Protein AF-A8UYY0-F1 (afdb_monomer_lite)

Radius of gyration: 27.15 Å; chains: 1; bounding box: 62×40×75 Å

Foldseek 3Di:
DDWDQDPVRDTDDDDDPPDDDWDWDWDDDPNDTDTDTDDPVRDPPPDDPQPQQWDQDPVRDIDGDLVRVLVSLLVVLVVVLLVVLQVVQVVVVQDNHSVSSLVSLVVLLVVLLVVLCVLCCVLPVPDDSVVLVVQLVCVLVVNADLVNLLVVCVVSVDDPVSNVVSVVSSVVSSVSVVSVVLSVQQVVLSVVLSVQSVVDPGPVSNVVSSVPDDRDDD

Secondary structure (DSSP, 8-state):
-EEEE-TT--EEEE---S-S--EEEEEEETTEEEEEEE-GGGS-SS-----TTEEE-TTS-EEE-HHHHHHHHHHHHHHHHHHHHHHHHHTTTS-SSHHHHHHHHHHHHHHHHHHHHHHHTTT-TT--HHHHHHHHHHHHTTSS-HHHHHHHHHHTT--HHHHHHHHHHHHHHHHHHHHHHHHHHHHHHHHHHHHHHHH--SHHHHHHHHHT--PPP-

Structure (mmCIF, N/CA/C/O backbone):
data_AF-A8UYY0-F1
#
_entry.id   AF-A8UYY0-F1
#
loop_
_atom_site.group_PDB
_atom_site.id
_atom_site.type_symbol
_atom_site.label_atom_id
_atom_site.label_alt_id
_atom_site.label_comp_id
_atom_site.label_asym_id
_atom_site.label_entity_id
_atom_site.label_seq_id
_atom_site.pdbx_PDB_ins_code
_atom_site.Cartn_x
_atom_site.Cartn_y
_atom_site.Cartn_z
_atom_site.occupancy
_atom_site.B_iso_or_equiv
_atom_site.auth_seq_id
_atom_site.auth_comp_id
_atom_site.auth_asym_id
_atom_site.auth_atom_id
_atom_site.pdbx_PDB_model_num
ATOM 1 N N . MET A 1 1 ? 12.431 4.030 -32.728 1.00 41.72 1 MET A N 1
ATOM 2 C CA . MET A 1 1 ? 12.058 4.866 -31.560 1.00 41.72 1 MET A CA 1
ATOM 3 C C . MET A 1 1 ? 13.325 5.528 -31.025 1.00 41.72 1 MET A C 1
ATOM 5 O O . MET A 1 1 ? 14.317 4.825 -30.885 1.00 41.72 1 MET A O 1
ATOM 9 N N . ILE A 1 2 ? 13.338 6.845 -30.780 1.00 38.47 2 ILE A N 1
ATOM 10 C CA . ILE A 1 2 ? 14.460 7.518 -30.093 1.00 38.47 2 ILE A CA 1
ATOM 11 C C . ILE A 1 2 ? 13.982 7.961 -28.716 1.00 38.47 2 ILE A C 1
ATOM 13 O O . ILE A 1 2 ? 12.947 8.614 -28.587 1.00 38.47 2 ILE A O 1
ATOM 17 N N . PHE A 1 3 ? 14.771 7.624 -27.703 1.00 35.25 3 PHE A N 1
ATOM 18 C CA . PHE A 1 3 ? 14.642 8.156 -26.357 1.00 35.25 3 PHE A CA 1
ATOM 19 C C . PHE A 1 3 ? 15.400 9.483 -26.274 1.00 35.25 3 PHE A C 1
ATOM 21 O O . PHE A 1 3 ? 16.587 9.534 -26.603 1.00 35.25 3 PHE A O 1
ATOM 28 N N . ARG A 1 4 ? 14.720 10.564 -25.876 1.00 40.94 4 ARG A N 1
ATOM 29 C CA . ARG A 1 4 ? 15.354 11.874 -25.658 1.00 40.94 4 ARG A CA 1
ATOM 30 C C . ARG A 1 4 ? 15.581 12.098 -24.172 1.00 40.94 4 ARG A C 1
ATOM 32 O O . ARG A 1 4 ? 14.660 11.880 -23.396 1.00 40.94 4 ARG A O 1
ATOM 39 N N . GLU A 1 5 ? 16.760 12.586 -23.817 1.00 38.66 5 GLU A N 1
ATOM 40 C CA . GLU A 1 5 ? 17.071 13.126 -22.495 1.00 38.66 5 GLU A CA 1
ATOM 41 C C . GLU A 1 5 ? 16.997 14.660 -22.575 1.00 38.66 5 GLU A C 1
ATOM 43 O O . GLU A 1 5 ? 17.572 15.260 -23.492 1.00 38.66 5 GLU A O 1
ATOM 48 N N . ASP A 1 6 ? 16.243 15.310 -21.687 1.00 39.69 6 ASP A N 1
ATOM 49 C CA . ASP A 1 6 ? 16.377 16.760 -21.500 1.00 39.69 6 ASP A CA 1
ATOM 50 C C . ASP A 1 6 ? 17.562 17.095 -20.577 1.00 39.69 6 ASP A C 1
ATOM 52 O O . ASP A 1 6 ? 18.224 16.213 -20.037 1.00 39.69 6 ASP A O 1
ATOM 56 N N . GLN A 1 7 ? 17.852 18.384 -20.379 1.00 34.22 7 GLN A N 1
ATOM 57 C CA . GLN A 1 7 ? 18.962 18.826 -19.518 1.00 34.22 7 GLN A CA 1
ATOM 58 C C . GLN A 1 7 ? 18.825 18.382 -18.045 1.00 34.22 7 GLN A C 1
ATOM 60 O O . GLN A 1 7 ? 19.775 18.529 -17.281 1.00 34.22 7 GLN A O 1
ATOM 65 N N . SER A 1 8 ? 17.666 17.842 -17.657 1.00 32.00 8 SER A N 1
ATOM 66 C CA . SER A 1 8 ? 17.352 17.308 -16.330 1.00 32.00 8 SER A CA 1
ATOM 67 C C . SER A 1 8 ? 17.350 15.775 -16.252 1.00 32.00 8 SER A C 1
ATOM 69 O O . SER A 1 8 ? 17.034 15.223 -15.197 1.00 32.00 8 SER A O 1
ATOM 71 N N . GLY A 1 9 ? 17.711 15.064 -17.324 1.00 33.00 9 GLY A N 1
ATOM 72 C CA . GLY A 1 9 ? 17.800 13.602 -17.299 1.00 33.00 9 GLY A CA 1
ATOM 73 C C . GLY A 1 9 ? 16.465 12.875 -17.482 1.00 33.00 9 GLY A C 1
ATOM 74 O O . GLY A 1 9 ? 16.350 11.700 -17.128 1.00 33.00 9 GLY A O 1
ATOM 75 N N . ILE A 1 10 ? 15.424 13.558 -17.976 1.00 31.02 10 ILE A N 1
ATOM 76 C CA . ILE A 1 10 ? 14.090 12.973 -18.170 1.00 31.02 10 ILE A CA 1
ATOM 77 C C . ILE A 1 10 ? 13.982 12.346 -19.564 1.00 31.02 10 ILE A C 1
ATOM 79 O O . ILE A 1 10 ? 14.298 12.988 -20.565 1.00 31.02 10 ILE A O 1
ATOM 83 N N . LEU A 1 11 ? 13.510 11.095 -19.612 1.00 35.84 11 LEU A N 1
ATOM 84 C CA . LEU A 1 11 ? 13.248 10.331 -20.834 1.00 35.84 11 LEU A CA 1
ATOM 85 C C . LEU A 1 11 ? 11.909 10.734 -21.466 1.00 35.84 11 LEU A C 1
ATOM 87 O O . LEU A 1 11 ? 10.862 10.574 -20.844 1.00 35.84 11 LEU A O 1
ATOM 91 N N . TYR A 1 12 ? 11.937 11.155 -22.730 1.00 35.47 12 TYR A N 1
ATOM 92 C CA . TYR A 1 12 ? 10.739 11.318 -23.559 1.00 35.47 12 TYR A CA 1
ATOM 93 C C . TYR A 1 12 ? 10.735 10.302 -24.699 1.00 35.47 12 TYR A C 1
ATOM 95 O O . TYR A 1 12 ? 11.747 10.110 -25.383 1.00 35.47 12 TYR A O 1
ATOM 103 N N . GLN A 1 13 ? 9.574 9.690 -24.926 1.00 36.41 13 GLN A N 1
ATOM 104 C CA . GLN A 1 13 ? 9.308 8.848 -26.085 1.00 36.41 13 GLN A CA 1
ATOM 105 C C . GLN A 1 13 ? 8.992 9.742 -27.287 1.00 36.41 13 GLN A C 1
ATOM 107 O O . GLN A 1 13 ? 8.004 10.474 -27.278 1.00 36.41 13 GLN A O 1
ATOM 112 N N . ILE A 1 14 ? 9.819 9.683 -28.332 1.00 38.22 14 ILE A N 1
ATOM 113 C CA . ILE A 1 14 ? 9.502 10.310 -29.618 1.00 38.22 14 ILE A CA 1
ATOM 114 C C . ILE A 1 14 ? 9.067 9.210 -30.584 1.00 38.22 14 ILE A C 1
ATOM 116 O O . ILE A 1 14 ? 9.828 8.283 -30.885 1.00 38.22 14 ILE A O 1
ATOM 120 N N . GLN A 1 15 ? 7.830 9.322 -31.066 1.00 32.56 15 GLN A N 1
ATOM 121 C CA . GLN A 1 15 ? 7.299 8.485 -32.134 1.00 32.56 15 GLN A CA 1
ATOM 122 C C . GLN A 1 15 ? 7.985 8.904 -33.440 1.00 32.56 15 GLN A C 1
ATOM 124 O O . GLN A 1 15 ? 7.823 10.030 -33.905 1.00 32.56 15 GLN A O 1
ATOM 129 N N . ILE A 1 16 ? 8.811 8.019 -33.990 1.00 39.31 16 ILE A N 1
ATOM 130 C CA . ILE A 1 16 ? 9.412 8.202 -35.316 1.00 39.31 16 ILE A CA 1
ATOM 131 C C . ILE A 1 16 ? 8.536 7.420 -36.297 1.00 39.31 16 ILE A C 1
ATOM 133 O O . ILE A 1 16 ? 8.124 6.312 -35.934 1.00 39.31 16 ILE A O 1
ATOM 137 N N . PRO A 1 17 ? 8.220 7.974 -37.484 1.00 33.03 17 PRO A N 1
ATOM 138 C CA . PRO A 1 17 ? 7.503 7.248 -38.528 1.00 33.03 17 PRO A CA 1
ATOM 139 C C . PRO A 1 17 ? 8.145 5.877 -38.777 1.00 33.03 17 PRO A C 1
ATOM 141 O O . PRO A 1 17 ? 9.365 5.755 -38.729 1.00 33.03 17 PRO A O 1
ATOM 144 N N . GLN A 1 18 ? 7.316 4.851 -38.976 1.00 34.66 18 GLN A N 1
ATOM 145 C CA . GLN A 1 18 ? 7.689 3.430 -38.914 1.00 34.66 18 GLN A CA 1
ATOM 146 C C . GLN A 1 18 ? 8.540 2.908 -40.083 1.00 34.66 18 GLN A C 1
ATOM 148 O O . GLN A 1 18 ? 8.799 1.707 -40.146 1.00 34.66 18 GLN A O 1
ATOM 153 N N . ASP A 1 19 ? 9.032 3.784 -40.951 1.00 34.69 19 ASP A N 1
ATOM 154 C CA . ASP A 1 19 ? 9.690 3.372 -42.181 1.00 34.69 19 ASP A CA 1
ATOM 155 C C . ASP A 1 19 ? 11.215 3.570 -42.068 1.00 34.69 19 ASP A C 1
ATOM 157 O O . ASP A 1 19 ? 11.725 4.685 -42.137 1.00 34.69 19 ASP A O 1
ATOM 161 N N . GLU A 1 20 ? 11.903 2.434 -41.909 1.00 36.91 20 GLU A N 1
ATOM 162 C CA . GLU A 1 20 ? 13.325 2.165 -42.192 1.00 36.91 20 GLU A CA 1
ATOM 163 C C . GLU A 1 20 ? 14.432 2.599 -41.199 1.00 36.91 20 GLU A C 1
ATOM 165 O O . GLU A 1 20 ? 14.281 3.442 -40.317 1.00 36.91 20 GLU A O 1
ATOM 170 N N . GLU A 1 21 ? 15.557 1.884 -41.337 1.00 39.00 21 GLU A N 1
ATOM 171 C CA . GLU A 1 21 ? 16.772 1.759 -40.514 1.00 39.00 21 GLU A CA 1
ATOM 172 C C . GLU A 1 21 ? 17.595 3.055 -40.325 1.00 39.00 21 GLU A C 1
ATOM 174 O O . GLU A 1 21 ? 18.813 3.077 -40.511 1.00 39.00 21 GLU A O 1
ATOM 179 N N . ASP A 1 22 ? 16.963 4.157 -39.937 1.00 40.91 22 ASP A N 1
ATOM 180 C CA . ASP A 1 22 ? 17.639 5.451 -39.862 1.00 40.91 22 ASP A CA 1
ATOM 181 C C . ASP A 1 22 ? 18.298 5.732 -38.500 1.00 40.91 22 ASP A C 1
ATOM 183 O O . ASP A 1 22 ? 17.664 5.698 -37.438 1.00 40.91 22 ASP A O 1
ATOM 187 N N . ILE A 1 23 ? 19.581 6.113 -38.535 1.00 41.09 23 ILE A N 1
ATOM 188 C CA . ILE A 1 23 ? 20.313 6.679 -37.394 1.00 41.09 23 ILE A CA 1
ATOM 189 C C . ILE A 1 23 ? 20.182 8.207 -37.446 1.00 41.09 23 ILE A C 1
ATOM 191 O O . ILE A 1 23 ? 20.537 8.851 -38.433 1.00 41.09 23 ILE A O 1
ATOM 195 N N . PHE A 1 24 ? 19.714 8.817 -36.356 1.00 41.78 24 PHE A N 1
ATOM 196 C CA . PHE A 1 24 ? 19.628 10.273 -36.238 1.00 41.78 24 PHE A CA 1
ATOM 197 C C . PHE A 1 24 ? 20.709 10.798 -35.295 1.00 41.78 24 PHE A C 1
ATOM 199 O O . PHE A 1 24 ? 20.774 10.410 -34.127 1.00 41.78 24 PHE A O 1
ATOM 206 N N . LEU A 1 25 ? 21.536 11.725 -35.786 1.00 36.75 25 LEU A N 1
ATOM 207 C CA . LEU A 1 25 ? 22.476 12.466 -34.946 1.00 36.75 25 LEU A CA 1
ATOM 208 C C . LEU A 1 25 ? 21.772 13.670 -34.311 1.00 36.75 25 LEU A C 1
ATOM 210 O O . LEU A 1 25 ? 21.135 14.476 -34.996 1.00 36.75 25 LEU A O 1
ATOM 214 N N . GLN A 1 26 ? 21.919 13.812 -32.993 1.00 42.47 26 GLN A N 1
ATOM 215 C CA . GLN A 1 26 ? 21.486 15.000 -32.264 1.00 42.47 26 GLN A CA 1
ATOM 216 C C . GLN A 1 26 ? 22.599 16.050 -32.314 1.00 42.47 26 GLN A C 1
ATOM 218 O O . GLN A 1 26 ? 23.642 15.889 -31.684 1.00 42.47 26 GLN A O 1
ATOM 223 N N . LEU A 1 27 ? 22.367 17.145 -33.041 1.00 34.25 27 LEU A N 1
ATOM 224 C CA . LEU A 1 27 ? 23.274 18.291 -33.071 1.00 34.25 27 LEU A CA 1
ATOM 225 C C . LEU A 1 27 ? 22.673 19.447 -32.270 1.00 34.25 27 LEU A C 1
ATOM 227 O O . LEU A 1 27 ? 21.558 19.908 -32.538 1.00 34.25 27 LEU A O 1
ATOM 231 N N . GLN A 1 28 ? 23.430 19.935 -31.289 1.00 32.66 28 GLN A N 1
ATOM 232 C CA . GLN A 1 28 ? 23.083 21.124 -30.520 1.00 32.66 28 GLN A CA 1
ATOM 233 C C . GLN A 1 28 ? 23.842 22.325 -31.095 1.00 32.66 28 GLN A C 1
ATOM 235 O O . GLN A 1 28 ? 25.065 22.391 -31.025 1.00 32.66 28 GLN A O 1
ATOM 240 N N . SER A 1 29 ? 23.120 23.287 -31.678 1.00 30.45 29 SER A N 1
ATOM 241 C CA . SER A 1 29 ? 23.707 24.546 -32.155 1.00 30.45 29 SER A CA 1
ATOM 242 C C . SER A 1 29 ? 22.834 25.724 -31.737 1.00 30.45 29 SER A C 1
ATOM 244 O O . SER A 1 29 ? 21.635 25.754 -32.017 1.00 30.45 29 SER A O 1
ATOM 246 N N . LYS A 1 30 ? 23.435 26.696 -31.036 1.00 31.95 30 LYS A N 1
ATOM 247 C CA . LYS A 1 30 ? 22.786 27.939 -30.569 1.00 31.95 30 LYS A CA 1
ATOM 248 C C . LYS A 1 30 ? 21.448 27.708 -29.842 1.00 31.95 30 LYS A C 1
ATOM 250 O O . LYS A 1 30 ? 20.452 28.365 -30.134 1.00 31.95 30 LYS A O 1
ATOM 255 N N . GLY A 1 31 ? 21.413 26.735 -28.930 1.00 34.66 31 GLY A N 1
ATOM 256 C CA . GLY A 1 31 ? 20.236 26.450 -28.096 1.00 34.66 31 GLY A CA 1
ATOM 257 C C . GLY A 1 31 ? 19.046 25.819 -28.830 1.00 34.66 31 GLY A C 1
ATOM 258 O O . GLY A 1 31 ? 18.025 25.561 -28.202 1.00 34.66 31 GLY A O 1
ATOM 259 N N . LYS A 1 32 ? 19.162 25.530 -30.133 1.00 30.00 32 LYS A N 1
ATOM 260 C CA . LYS A 1 32 ? 18.146 24.803 -30.902 1.00 30.00 32 LYS A CA 1
ATOM 261 C C . LYS A 1 32 ? 18.661 23.411 -31.251 1.00 30.00 32 LYS A C 1
ATOM 263 O O . LYS A 1 32 ? 19.785 23.246 -31.726 1.00 30.00 32 LYS A O 1
ATOM 268 N N . LEU A 1 33 ? 17.823 22.411 -30.999 1.00 38.59 33 LEU A N 1
ATOM 269 C CA . LEU A 1 33 ? 18.103 21.020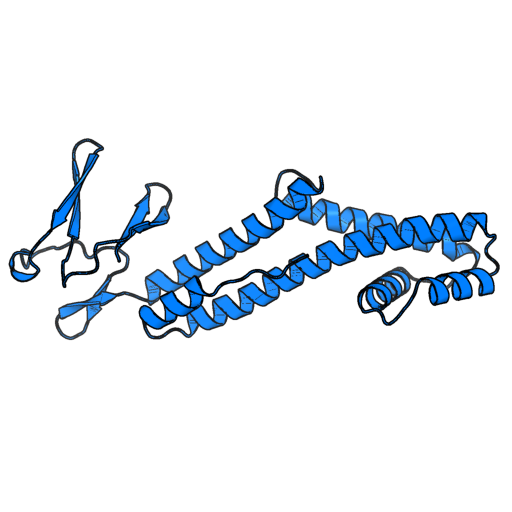 -31.336 1.00 38.59 33 LEU A CA 1
ATOM 270 C C . LEU A 1 33 ? 17.646 20.759 -32.770 1.00 38.59 33 LEU A C 1
ATOM 272 O O . LEU A 1 33 ? 16.483 20.995 -33.100 1.00 38.59 33 LEU A O 1
ATOM 276 N N . LYS A 1 34 ? 18.567 20.288 -33.613 1.00 35.16 34 LYS A N 1
ATOM 277 C CA . LYS A 1 34 ? 18.266 19.814 -34.967 1.00 35.16 34 LYS A CA 1
ATOM 278 C C . LYS A 1 34 ? 18.605 18.332 -35.068 1.00 35.16 34 LYS A C 1
ATOM 280 O O . LYS A 1 34 ? 19.655 17.902 -34.594 1.00 35.16 34 LYS A O 1
ATOM 285 N N . TYR A 1 35 ? 17.707 17.587 -35.700 1.00 43.78 35 TYR A N 1
ATOM 286 C CA . TYR A 1 35 ? 17.905 16.189 -36.054 1.00 43.78 35 TYR A CA 1
ATOM 287 C C . TYR A 1 35 ? 18.221 16.115 -37.536 1.00 43.78 35 TYR A C 1
ATOM 289 O O . TYR A 1 35 ? 17.527 16.729 -38.346 1.00 43.78 35 TYR A O 1
ATOM 297 N N . ILE A 1 36 ? 19.280 15.392 -37.873 1.00 40.28 36 ILE A N 1
ATOM 298 C CA . ILE A 1 36 ? 19.640 15.103 -39.255 1.00 40.28 36 ILE A CA 1
ATOM 299 C C . ILE A 1 36 ? 19.559 13.587 -39.403 1.00 40.28 36 ILE A C 1
ATOM 301 O O . ILE A 1 36 ? 20.116 12.863 -38.576 1.00 40.28 36 ILE A O 1
ATOM 305 N N . LYS A 1 37 ? 18.814 13.127 -40.412 1.00 41.59 37 LYS A N 1
ATOM 306 C CA . LYS A 1 37 ? 18.829 11.734 -40.867 1.00 41.59 37 LYS A CA 1
ATOM 307 C C . LYS A 1 37 ? 20.207 11.480 -41.470 1.00 41.59 37 LYS A C 1
ATOM 309 O O . LYS A 1 37 ? 20.606 12.221 -42.368 1.00 41.59 37 LYS A O 1
ATOM 314 N N . VAL A 1 38 ? 20.943 10.507 -40.945 1.00 39.44 38 VAL A N 1
ATOM 315 C CA . VAL A 1 38 ? 22.287 10.184 -41.432 1.00 39.44 38 VAL A CA 1
ATOM 316 C C . VAL A 1 38 ? 22.294 8.736 -41.885 1.00 39.44 38 VAL A C 1
ATOM 318 O O . VAL A 1 38 ? 21.931 7.851 -41.110 1.00 39.44 38 VAL A O 1
ATOM 321 N N . ASP A 1 39 ? 22.701 8.504 -43.135 1.00 43.56 39 ASP A N 1
ATOM 322 C CA . ASP A 1 39 ? 22.969 7.150 -43.615 1.00 43.56 39 ASP A CA 1
ATOM 323 C C . ASP A 1 39 ? 24.109 6.566 -42.756 1.00 43.56 39 ASP A C 1
ATOM 325 O O . ASP A 1 39 ? 25.161 7.203 -42.620 1.00 43.56 39 ASP A O 1
ATOM 329 N N . PRO A 1 40 ? 23.937 5.378 -42.148 1.00 42.25 40 PRO A N 1
ATOM 330 C CA . PRO A 1 40 ? 24.970 4.735 -41.339 1.00 42.25 40 PRO A CA 1
ATOM 331 C C . PRO A 1 40 ? 26.340 4.620 -42.032 1.00 42.25 40 PRO A C 1
ATOM 333 O O . PRO A 1 40 ? 27.363 4.564 -41.346 1.00 42.25 40 PRO A O 1
ATOM 336 N N . LYS A 1 41 ? 26.375 4.593 -43.373 1.00 43.38 41 LYS A N 1
ATOM 337 C CA . LYS A 1 41 ? 27.599 4.519 -44.191 1.00 43.38 41 LYS A CA 1
ATOM 338 C C . LYS A 1 41 ? 28.367 5.841 -44.267 1.00 43.38 41 LYS A C 1
ATOM 340 O O . LYS A 1 41 ? 29.574 5.813 -44.498 1.00 43.38 41 LYS A O 1
ATOM 345 N N . ASP A 1 42 ? 27.695 6.965 -44.025 1.00 40.53 42 ASP A N 1
ATOM 346 C CA . ASP A 1 42 ? 28.261 8.318 -44.108 1.00 40.53 42 ASP A CA 1
ATOM 347 C C . ASP A 1 42 ? 28.847 8.803 -42.771 1.00 40.53 42 ASP A C 1
ATOM 349 O O . ASP A 1 42 ? 29.368 9.918 -42.665 1.00 40.53 42 ASP A O 1
ATOM 353 N N . LEU A 1 43 ? 28.783 7.975 -41.724 1.00 42.22 43 LEU A N 1
ATOM 354 C CA . LEU A 1 43 ? 29.361 8.295 -40.425 1.00 42.22 43 LEU A CA 1
ATOM 355 C C . LEU A 1 43 ? 30.896 8.166 -40.479 1.00 42.22 43 LEU A C 1
ATOM 357 O O . LEU A 1 43 ? 31.409 7.071 -40.730 1.00 42.22 43 LEU A O 1
ATOM 361 N N . PRO A 1 44 ? 31.662 9.244 -40.206 1.00 36.78 44 PRO A N 1
ATOM 362 C CA . PRO A 1 44 ? 33.115 9.160 -40.172 1.00 36.78 44 PRO A CA 1
ATOM 363 C C . PRO A 1 44 ? 33.553 8.128 -39.124 1.00 36.78 44 PRO A C 1
ATOM 365 O O . PRO A 1 44 ? 33.157 8.183 -37.964 1.00 36.78 44 PRO A O 1
ATOM 368 N N . GLN A 1 45 ? 34.394 7.174 -39.529 1.00 44.12 45 GLN A N 1
ATOM 369 C CA . GLN A 1 45 ? 34.845 6.044 -38.697 1.00 44.12 45 GLN A CA 1
ATOM 370 C C . GLN A 1 45 ? 35.724 6.453 -37.494 1.00 44.12 45 GLN A C 1
ATOM 372 O O . GLN A 1 45 ? 36.173 5.598 -36.729 1.00 44.12 45 GLN A O 1
ATOM 377 N N . THR A 1 46 ? 35.967 7.747 -37.287 1.00 36.94 46 THR A N 1
ATOM 378 C CA . THR A 1 46 ? 36.825 8.281 -36.231 1.00 36.94 46 THR A CA 1
ATOM 379 C C . THR A 1 46 ? 36.022 9.122 -35.235 1.00 36.94 46 THR A C 1
ATOM 381 O O . THR A 1 46 ? 35.315 10.059 -35.590 1.00 36.94 46 THR A O 1
ATOM 384 N N . ASN A 1 47 ? 36.144 8.761 -33.953 1.00 39.19 47 ASN A N 1
ATOM 385 C CA . ASN A 1 47 ? 35.631 9.483 -32.783 1.00 39.19 47 ASN A CA 1
ATOM 386 C C . ASN A 1 47 ? 34.135 9.851 -32.795 1.00 39.19 47 ASN A C 1
ATOM 388 O O . ASN A 1 47 ? 33.755 10.926 -32.330 1.00 39.19 47 ASN A O 1
ATOM 392 N N . LEU A 1 48 ? 33.261 8.934 -33.225 1.00 43.19 48 LEU A N 1
ATOM 393 C CA . LEU A 1 48 ? 31.846 9.039 -32.868 1.00 43.19 48 LEU A CA 1
ATOM 394 C C . LEU A 1 48 ? 31.691 8.883 -31.351 1.00 43.19 48 LEU A C 1
ATOM 396 O O . LEU A 1 48 ? 31.959 7.816 -30.792 1.00 43.19 48 LEU A O 1
ATOM 400 N N . HIS A 1 49 ? 31.231 9.946 -30.692 1.00 45.81 49 HIS A N 1
ATOM 401 C CA . HIS A 1 49 ? 30.716 9.870 -29.333 1.00 45.81 49 HIS A CA 1
ATOM 402 C C . HIS A 1 49 ? 29.525 8.905 -29.341 1.00 45.81 49 HIS A C 1
ATOM 404 O O . HIS A 1 49 ? 28.463 9.225 -29.872 1.00 45.81 49 HIS A O 1
ATOM 410 N N . ILE A 1 50 ? 29.723 7.690 -28.826 1.00 42.84 50 ILE A N 1
ATOM 411 C CA . ILE A 1 50 ? 28.648 6.704 -28.710 1.00 42.84 50 ILE A CA 1
ATOM 412 C C . ILE A 1 50 ? 27.632 7.280 -27.714 1.00 42.84 50 ILE A C 1
ATOM 414 O O . ILE A 1 50 ? 28.021 7.530 -26.569 1.00 42.84 50 ILE A O 1
ATOM 418 N N . PRO A 1 51 ? 26.364 7.507 -28.108 1.00 55.75 51 PRO A N 1
ATOM 419 C CA . PRO A 1 51 ? 25.374 8.051 -27.189 1.00 55.75 51 PRO A CA 1
ATOM 420 C C . PRO A 1 51 ? 25.208 7.125 -25.980 1.00 55.75 51 PRO A C 1
ATOM 422 O O . PRO A 1 51 ? 25.384 5.911 -26.094 1.00 55.75 51 PRO A O 1
ATOM 425 N N . LEU A 1 52 ? 24.860 7.693 -24.822 1.00 54.78 52 LEU A N 1
ATOM 426 C CA . LEU A 1 52 ? 24.959 7.038 -23.511 1.00 54.78 52 LEU A CA 1
ATOM 427 C C . LEU A 1 52 ? 24.309 5.640 -23.453 1.00 54.78 52 LEU A C 1
ATOM 429 O O . LEU A 1 52 ? 24.823 4.776 -22.750 1.00 54.78 52 LEU A O 1
ATOM 433 N N . PHE A 1 53 ? 23.250 5.388 -24.228 1.00 63.34 53 PHE A N 1
ATOM 434 C CA . PHE A 1 53 ? 22.475 4.138 -24.240 1.00 63.34 53 PHE A CA 1
ATOM 435 C C . PHE A 1 53 ? 22.908 3.097 -25.279 1.00 63.34 53 PHE A C 1
ATOM 437 O O . PHE A 1 53 ? 22.230 2.084 -25.449 1.00 63.34 53 PHE A O 1
ATOM 444 N N . TYR A 1 54 ? 24.027 3.320 -25.964 1.00 67.94 54 TYR A N 1
ATOM 445 C CA . TYR A 1 54 ? 24.551 2.408 -26.973 1.00 67.94 54 TYR A CA 1
ATOM 446 C C . TYR A 1 54 ? 25.966 1.945 -26.619 1.00 67.94 54 TYR A C 1
ATOM 448 O O . TYR A 1 54 ? 26.706 2.605 -25.890 1.00 67.94 54 TYR A O 1
ATOM 456 N N . LYS A 1 55 ? 26.361 0.796 -27.165 1.00 74.75 55 LYS A N 1
ATOM 457 C CA . LYS A 1 55 ? 27.730 0.271 -27.113 1.00 74.75 55 LYS A CA 1
ATOM 458 C C . LYS A 1 55 ? 28.091 -0.413 -28.422 1.00 74.75 55 LYS A C 1
ATOM 460 O O . LYS A 1 55 ? 27.210 -0.834 -29.165 1.00 74.75 55 LYS A O 1
ATOM 465 N N . LYS A 1 56 ? 29.387 -0.581 -28.684 1.00 76.19 56 LYS A N 1
ATOM 466 C CA . LYS A 1 56 ? 29.850 -1.465 -29.760 1.00 76.19 56 LYS A CA 1
ATOM 467 C C . LYS A 1 56 ? 29.855 -2.913 -29.273 1.00 76.19 56 LYS A C 1
ATOM 469 O O . LYS A 1 56 ? 30.339 -3.198 -28.178 1.00 76.19 56 LYS A O 1
ATOM 474 N N . ASN A 1 57 ? 29.315 -3.825 -30.072 1.00 78.56 57 ASN A N 1
ATOM 475 C CA . ASN A 1 57 ? 29.474 -5.259 -29.849 1.00 78.56 57 ASN A CA 1
ATOM 476 C C . ASN A 1 57 ? 30.852 -5.739 -30.352 1.00 78.56 57 ASN A C 1
ATOM 478 O O . ASN A 1 57 ? 31.634 -4.960 -30.897 1.00 78.56 57 ASN A O 1
ATOM 482 N N . LYS A 1 58 ? 31.157 -7.034 -30.187 1.00 80.69 58 LYS A N 1
ATOM 483 C CA . LYS A 1 58 ? 32.448 -7.625 -30.600 1.00 80.69 58 LYS A CA 1
ATOM 484 C C . LYS A 1 58 ? 32.753 -7.470 -32.098 1.00 80.69 58 LYS A C 1
ATOM 486 O O . LYS A 1 58 ? 33.917 -7.483 -32.472 1.00 80.69 58 LYS A O 1
ATOM 491 N N . ASN A 1 59 ? 31.723 -7.288 -32.924 1.00 82.19 59 ASN A N 1
ATOM 492 C CA . ASN A 1 59 ? 31.839 -7.127 -34.373 1.00 82.19 59 ASN A CA 1
ATOM 493 C C . ASN A 1 59 ? 31.943 -5.648 -34.789 1.00 82.19 59 ASN A C 1
ATOM 495 O O . ASN A 1 59 ? 31.946 -5.347 -35.975 1.00 82.19 59 ASN A O 1
ATOM 499 N N . GLY A 1 60 ? 31.992 -4.716 -33.829 1.00 73.81 60 GLY A N 1
ATOM 500 C CA . GLY A 1 60 ? 32.041 -3.277 -34.087 1.00 73.81 60 GLY A CA 1
ATOM 501 C C . GLY A 1 60 ? 30.678 -2.621 -34.333 1.00 73.81 60 GLY A C 1
ATOM 502 O O . GLY A 1 60 ? 30.625 -1.394 -34.429 1.00 73.81 60 GLY A O 1
ATOM 503 N N . ASN A 1 61 ? 29.584 -3.392 -34.361 1.00 73.31 61 ASN A N 1
ATOM 504 C CA . ASN A 1 61 ? 28.233 -2.868 -34.579 1.00 73.31 61 ASN A CA 1
ATOM 505 C C . ASN A 1 61 ? 27.729 -2.135 -33.336 1.00 73.31 61 ASN A C 1
ATOM 507 O O . ASN A 1 61 ? 27.924 -2.600 -32.209 1.00 73.31 61 ASN A O 1
ATOM 511 N N . ILE A 1 62 ? 27.033 -1.020 -33.543 1.00 71.44 62 ILE A N 1
ATOM 512 C CA . ILE A 1 62 ? 26.378 -0.265 -32.474 1.00 71.44 62 ILE A CA 1
ATOM 513 C C . ILE A 1 62 ? 25.088 -0.996 -32.077 1.00 71.44 62 ILE A C 1
ATOM 515 O O . ILE A 1 62 ? 24.241 -1.273 -32.919 1.00 71.44 62 ILE A O 1
ATOM 519 N N . ILE A 1 63 ? 24.949 -1.316 -30.792 1.00 71.94 63 ILE A N 1
ATOM 520 C CA . ILE A 1 63 ? 23.784 -1.983 -30.196 1.00 71.94 63 ILE A CA 1
ATOM 521 C C . ILE A 1 63 ? 23.340 -1.243 -28.931 1.00 71.94 63 ILE A C 1
ATOM 523 O O . ILE A 1 63 ? 24.123 -0.492 -28.348 1.00 71.94 63 ILE A O 1
ATOM 527 N N . PHE A 1 64 ? 22.118 -1.493 -28.459 1.00 73.69 64 PHE A N 1
ATOM 528 C CA . PHE A 1 64 ? 21.660 -0.981 -27.166 1.00 73.69 64 PHE A CA 1
ATOM 529 C C . PHE A 1 64 ? 22.506 -1.519 -26.005 1.00 73.69 64 PHE A C 1
ATOM 531 O O . PHE A 1 64 ? 22.816 -2.713 -25.922 1.00 73.69 64 PHE A O 1
ATOM 538 N N . ASP A 1 65 ? 22.847 -0.639 -25.067 1.00 81.81 65 ASP A N 1
ATOM 539 C CA . ASP A 1 65 ? 23.513 -1.009 -23.827 1.00 81.81 65 ASP A CA 1
ATOM 540 C C . ASP A 1 65 ? 22.508 -1.146 -22.681 1.00 81.81 65 ASP A C 1
ATOM 542 O O . ASP A 1 65 ? 22.315 -0.242 -21.866 1.00 81.81 65 ASP A O 1
ATOM 546 N N . LEU A 1 66 ? 21.882 -2.322 -22.593 1.00 79.62 66 LEU A N 1
ATOM 547 C CA . LEU A 1 66 ? 20.909 -2.633 -21.541 1.00 79.62 66 LEU A CA 1
ATOM 548 C C . LEU A 1 66 ? 21.453 -2.429 -20.120 1.00 79.62 66 LEU A C 1
ATOM 550 O O . LEU A 1 66 ? 20.675 -2.140 -19.215 1.00 79.62 66 LEU A O 1
ATOM 554 N N . SER A 1 67 ? 22.771 -2.532 -19.915 1.00 86.25 67 SER A N 1
ATOM 555 C CA . SER A 1 67 ? 23.386 -2.291 -18.603 1.00 86.25 67 SER A CA 1
ATOM 556 C C . SER A 1 67 ? 23.227 -0.842 -18.129 1.00 86.25 67 SER A C 1
ATOM 558 O O . SER A 1 67 ? 23.160 -0.595 -16.929 1.00 86.25 67 SER A O 1
ATOM 560 N N . ARG A 1 68 ? 23.099 0.104 -19.067 1.00 80.31 68 ARG A N 1
ATOM 561 C CA . ARG A 1 68 ? 22.874 1.529 -18.797 1.00 80.31 68 ARG A CA 1
ATOM 562 C C . ARG A 1 68 ? 21.397 1.908 -18.844 1.00 80.31 68 ARG A C 1
ATOM 564 O O . ARG A 1 68 ? 20.972 2.783 -18.099 1.00 80.31 68 ARG A O 1
ATOM 571 N N . ILE A 1 69 ? 20.611 1.238 -19.689 1.00 79.62 69 ILE A N 1
ATOM 572 C CA . ILE A 1 69 ? 19.176 1.521 -19.852 1.00 79.62 69 ILE A CA 1
ATOM 573 C C . ILE A 1 69 ? 18.367 1.017 -18.647 1.00 79.62 69 ILE A C 1
ATOM 575 O O . ILE A 1 69 ? 17.527 1.748 -18.127 1.00 79.62 69 ILE A O 1
ATOM 579 N N . LYS A 1 70 ? 18.620 -0.209 -18.165 1.00 81.25 70 LYS A N 1
ATOM 580 C CA . LYS A 1 70 ? 17.823 -0.828 -17.088 1.00 81.25 70 LYS A CA 1
ATOM 581 C C . LYS A 1 70 ? 17.790 -0.014 -15.785 1.00 81.25 70 LYS A C 1
ATOM 583 O O . LYS A 1 70 ? 16.692 0.164 -15.262 1.00 81.25 70 LYS A O 1
ATOM 588 N N . PRO A 1 71 ? 18.912 0.529 -15.264 1.00 83.19 71 PRO A N 1
ATOM 589 C CA . PRO A 1 71 ? 18.869 1.385 -14.076 1.00 83.19 71 PRO A CA 1
ATOM 590 C C . PRO A 1 71 ? 17.980 2.620 -14.265 1.00 83.19 71 PRO A C 1
ATOM 592 O O . PRO A 1 71 ? 17.199 2.955 -13.382 1.00 83.19 71 PRO A O 1
ATOM 595 N N . LYS A 1 72 ? 18.022 3.254 -15.445 1.00 81.62 72 LYS A N 1
ATOM 596 C CA . LYS A 1 72 ? 17.177 4.416 -15.763 1.00 81.62 72 LYS A CA 1
ATOM 597 C C . LYS A 1 72 ? 15.702 4.061 -15.915 1.00 81.62 72 LYS A C 1
ATOM 599 O O . LYS A 1 72 ? 14.844 4.827 -15.481 1.00 81.62 72 LYS A O 1
ATOM 604 N N . ALA A 1 73 ? 15.400 2.889 -16.469 1.00 79.50 73 ALA A N 1
ATOM 605 C CA . ALA A 1 73 ? 14.039 2.367 -16.500 1.00 79.50 73 ALA A CA 1
ATOM 606 C C . ALA A 1 73 ? 13.495 2.152 -15.075 1.00 79.50 73 ALA A C 1
ATOM 608 O O . ALA A 1 73 ? 12.388 2.592 -14.779 1.00 79.50 73 ALA A O 1
ATOM 609 N N . ILE A 1 74 ? 14.297 1.571 -14.176 1.00 82.88 74 ILE A N 1
ATOM 610 C CA . ILE A 1 74 ? 13.940 1.394 -12.760 1.00 82.88 74 ILE A CA 1
ATOM 611 C C . ILE A 1 74 ? 13.700 2.749 -12.078 1.00 82.88 74 ILE A C 1
ATOM 613 O O . ILE A 1 74 ? 12.661 2.931 -11.447 1.00 82.88 74 ILE A O 1
ATOM 617 N N . GLU A 1 75 ? 14.608 3.719 -12.235 1.00 80.56 75 GLU A N 1
ATOM 618 C CA . GLU A 1 75 ? 14.438 5.079 -11.691 1.00 80.56 75 GLU A CA 1
ATOM 619 C C . GLU A 1 75 ? 13.125 5.728 -12.173 1.00 80.56 75 GLU A C 1
ATOM 621 O O . GLU A 1 75 ? 12.397 6.333 -11.383 1.00 80.56 75 GLU A O 1
ATOM 626 N N . SER A 1 76 ? 12.804 5.584 -13.463 1.00 81.75 76 SER A N 1
ATOM 627 C CA . SER A 1 76 ? 11.575 6.118 -14.060 1.00 81.75 76 SER A CA 1
ATOM 628 C C . SER A 1 76 ? 10.319 5.461 -13.483 1.00 81.75 76 SER A C 1
ATOM 630 O O . SER A 1 76 ? 9.385 6.161 -13.095 1.00 81.75 76 SER A O 1
ATOM 632 N N . VAL A 1 77 ? 10.301 4.131 -13.376 1.00 81.94 77 VAL A N 1
ATOM 633 C CA . VAL A 1 77 ? 9.156 3.378 -12.843 1.00 81.94 77 VAL A CA 1
ATOM 634 C C . VAL A 1 77 ? 8.913 3.705 -11.366 1.00 81.94 77 VAL A C 1
ATOM 636 O O . VAL A 1 77 ? 7.776 3.979 -10.984 1.00 81.94 77 VAL A O 1
ATOM 639 N N . ASN A 1 78 ? 9.972 3.789 -10.555 1.00 88.38 78 ASN A N 1
ATOM 640 C CA . ASN A 1 78 ? 9.880 4.228 -9.158 1.00 88.38 78 ASN A CA 1
ATOM 641 C C . ASN A 1 78 ? 9.298 5.645 -9.040 1.00 88.38 78 ASN A C 1
ATOM 643 O O . ASN A 1 78 ? 8.430 5.904 -8.206 1.00 88.38 78 ASN A O 1
ATOM 647 N N . ARG A 1 79 ? 9.740 6.572 -9.900 1.00 89.19 79 ARG A N 1
ATOM 648 C CA . ARG A 1 79 ? 9.214 7.944 -9.930 1.00 89.19 79 ARG A CA 1
ATOM 649 C C . ARG A 1 79 ? 7.735 7.980 -10.308 1.00 89.19 79 ARG A C 1
ATOM 651 O O . ARG A 1 79 ? 6.977 8.720 -9.687 1.00 89.19 79 ARG A O 1
ATOM 658 N N . GLN A 1 80 ? 7.326 7.192 -11.302 1.00 84.25 80 GLN A N 1
ATOM 659 C CA . GLN A 1 80 ? 5.927 7.092 -11.718 1.00 84.25 80 GLN A CA 1
ATOM 660 C C . GLN A 1 80 ? 5.047 6.534 -10.596 1.00 84.25 80 GLN A C 1
ATOM 662 O O . GLN A 1 80 ? 3.989 7.096 -10.338 1.00 84.25 80 GLN A O 1
ATOM 667 N N . ALA A 1 81 ? 5.506 5.502 -9.883 1.00 90.38 81 ALA A N 1
ATOM 668 C CA . ALA A 1 81 ? 4.793 4.944 -8.735 1.00 90.38 81 ALA A CA 1
ATOM 669 C C . ALA A 1 81 ? 4.637 5.964 -7.602 1.00 90.38 81 ALA A C 1
ATOM 671 O O . ALA A 1 81 ? 3.530 6.183 -7.112 1.00 90.38 81 ALA A O 1
ATOM 672 N N . LYS A 1 82 ? 5.727 6.657 -7.246 1.00 93.31 82 LYS A N 1
ATOM 673 C CA . LYS A 1 82 ? 5.707 7.735 -6.250 1.00 93.31 82 LYS A CA 1
ATOM 674 C C . LYS A 1 82 ? 4.723 8.842 -6.643 1.00 93.31 82 LYS A C 1
ATOM 676 O O . LYS A 1 82 ? 3.932 9.279 -5.813 1.00 93.31 82 LYS A O 1
ATOM 681 N N . GLY A 1 83 ? 4.748 9.267 -7.908 1.00 91.06 83 GLY A N 1
ATOM 682 C CA . GLY A 1 83 ? 3.825 10.268 -8.446 1.00 91.06 83 GLY A CA 1
ATOM 683 C C . GLY A 1 83 ? 2.369 9.798 -8.444 1.00 91.06 83 GLY A C 1
ATOM 684 O O . GLY A 1 83 ? 1.490 10.565 -8.071 1.00 91.06 83 GLY A O 1
ATOM 685 N N . TYR A 1 84 ? 2.114 8.539 -8.802 1.00 94.06 84 TYR A N 1
ATOM 686 C CA . TYR A 1 84 ? 0.782 7.933 -8.772 1.00 94.06 84 TYR A CA 1
ATOM 687 C C . TYR A 1 84 ? 0.204 7.895 -7.352 1.00 94.06 84 TYR A C 1
ATOM 689 O O . TYR A 1 84 ? -0.922 8.347 -7.143 1.00 94.06 84 TYR A O 1
ATOM 697 N N . ILE A 1 85 ? 0.999 7.438 -6.375 1.00 96.38 85 ILE A N 1
ATOM 698 C CA . ILE A 1 85 ? 0.614 7.436 -4.959 1.00 96.38 85 ILE A CA 1
ATOM 699 C C . ILE A 1 85 ? 0.305 8.857 -4.491 1.00 96.38 85 ILE A C 1
ATOM 701 O O . ILE A 1 85 ? -0.785 9.122 -3.985 1.00 96.38 85 ILE A O 1
ATOM 705 N N . LEU A 1 86 ? 1.241 9.781 -4.715 1.00 96.50 86 LEU A N 1
ATOM 706 C CA . LEU A 1 86 ? 1.114 11.170 -4.291 1.00 96.50 86 LEU A CA 1
ATOM 707 C C . LEU A 1 86 ? -0.158 11.826 -4.836 1.00 96.50 86 LEU A C 1
ATOM 709 O O . LEU A 1 86 ? -0.897 12.450 -4.084 1.00 96.50 86 LEU A O 1
ATOM 713 N N . ASN A 1 87 ? -0.447 11.648 -6.124 1.00 95.12 87 ASN A N 1
ATOM 714 C CA . ASN A 1 87 ? -1.590 12.296 -6.762 1.00 95.12 87 ASN A CA 1
ATOM 715 C C . ASN A 1 87 ? -2.925 11.844 -6.145 1.00 95.12 87 ASN A C 1
ATOM 717 O O . ASN A 1 87 ? -3.856 12.629 -6.000 1.00 95.12 87 ASN A O 1
ATOM 721 N N . ILE A 1 88 ? -3.028 10.576 -5.746 1.00 96.19 88 ILE A N 1
ATOM 722 C CA . ILE A 1 88 ? -4.221 10.050 -5.072 1.00 96.19 88 ILE A CA 1
ATOM 723 C C . ILE A 1 88 ? -4.328 10.567 -3.634 1.00 96.19 88 ILE A C 1
ATOM 725 O O . ILE A 1 88 ? -5.434 10.871 -3.187 1.00 96.19 88 ILE A O 1
ATOM 729 N N . LEU A 1 89 ? -3.207 10.664 -2.917 1.00 96.62 89 LEU A N 1
ATOM 730 C CA . LEU A 1 89 ? -3.185 11.112 -1.525 1.00 96.62 89 LEU A CA 1
ATOM 731 C C . LEU A 1 89 ? -3.432 12.623 -1.386 1.00 96.62 89 LEU A C 1
ATOM 733 O O . LEU A 1 89 ? -4.210 13.011 -0.518 1.00 96.62 89 LEU A O 1
ATOM 737 N N . ILE A 1 90 ? -2.893 13.454 -2.286 1.00 95.31 90 ILE A N 1
ATOM 738 C CA . ILE A 1 90 ? -3.202 14.896 -2.357 1.00 95.31 90 ILE A CA 1
ATOM 739 C C . ILE A 1 90 ? -4.701 15.114 -2.579 1.00 95.31 90 ILE A C 1
ATOM 741 O O . ILE A 1 90 ? -5.321 15.902 -1.881 1.00 95.31 90 ILE A O 1
ATOM 745 N N . ASN A 1 91 ? -5.321 14.361 -3.495 1.00 94.94 91 ASN A N 1
ATOM 746 C CA . ASN A 1 91 ? -6.767 14.456 -3.757 1.00 94.94 91 ASN A CA 1
ATOM 747 C C . ASN A 1 91 ? -7.646 14.025 -2.566 1.00 94.94 91 ASN A C 1
ATOM 749 O O . ASN A 1 91 ? -8.873 14.101 -2.638 1.00 94.94 91 ASN A O 1
ATOM 753 N N . LYS A 1 92 ? -7.030 13.509 -1.502 1.00 94.38 92 LYS A N 1
ATOM 754 C CA . LYS A 1 92 ? -7.658 13.110 -0.244 1.00 94.38 92 LYS A CA 1
ATOM 755 C C . LYS A 1 92 ? -7.152 13.946 0.942 1.00 94.38 92 LYS A C 1
ATOM 757 O O . LYS A 1 92 ? -7.402 13.551 2.076 1.00 94.38 92 LYS A O 1
ATOM 762 N N . ASP A 1 93 ? -6.462 15.057 0.674 1.00 95.25 93 ASP A N 1
ATOM 763 C CA . ASP A 1 93 ? -5.948 16.020 1.653 1.00 95.25 93 ASP A CA 1
ATOM 764 C C . ASP A 1 93 ? -4.965 15.426 2.684 1.00 95.25 93 ASP A C 1
ATOM 766 O O . ASP A 1 93 ? -4.968 15.808 3.852 1.00 95.25 93 ASP A O 1
ATOM 770 N N . TRP A 1 94 ? -4.104 14.487 2.266 1.00 95.88 94 TRP A N 1
ATOM 771 C CA . TRP A 1 94 ? -3.098 13.875 3.156 1.00 95.88 94 TRP A CA 1
ATOM 772 C C . TRP A 1 94 ? -1.774 14.647 3.266 1.00 95.88 94 TRP A C 1
ATOM 774 O O . TRP A 1 94 ? -0.922 14.252 4.055 1.00 95.88 94 TRP A O 1
ATOM 784 N N . GLY A 1 95 ? -1.579 15.716 2.493 1.00 93.75 95 GLY A N 1
ATOM 785 C CA . GLY A 1 95 ? -0.349 16.516 2.466 1.00 93.75 95 GLY A CA 1
ATOM 786 C C . GLY A 1 95 ? 0.007 16.971 1.052 1.00 93.75 95 GLY A C 1
ATOM 787 O O . GLY A 1 95 ? -0.716 16.658 0.108 1.00 93.75 95 GLY A O 1
ATOM 788 N N . ASP A 1 96 ? 1.137 17.666 0.899 1.00 92.00 96 ASP A N 1
ATOM 789 C CA . ASP A 1 96 ? 1.581 18.237 -0.384 1.00 92.00 96 ASP A CA 1
ATOM 790 C C . ASP A 1 96 ? 2.732 17.444 -1.022 1.00 92.00 96 ASP A C 1
ATOM 792 O O . ASP A 1 96 ? 2.971 17.501 -2.233 1.00 92.00 96 ASP A O 1
ATOM 796 N N . THR A 1 97 ? 3.469 16.685 -0.208 1.00 96.31 97 THR A N 1
ATOM 797 C CA . THR A 1 97 ? 4.583 15.840 -0.657 1.00 96.31 97 THR A CA 1
ATOM 798 C C . THR A 1 97 ? 4.338 14.373 -0.340 1.00 96.31 97 THR A C 1
ATOM 800 O O . THR A 1 97 ? 3.551 14.029 0.537 1.00 96.31 97 THR A O 1
ATOM 803 N N . TYR A 1 98 ? 5.027 13.476 -1.051 1.00 93.94 98 TYR A N 1
ATOM 804 C CA . TYR A 1 98 ? 4.893 12.038 -0.807 1.00 93.94 98 TYR A CA 1
ATOM 805 C C . TYR A 1 98 ? 5.313 11.680 0.619 1.00 93.94 98 TYR A C 1
ATOM 807 O O . TYR A 1 98 ? 4.594 10.969 1.311 1.00 93.94 98 TYR A O 1
ATOM 815 N N . GLU A 1 99 ? 6.465 12.186 1.058 1.00 96.69 99 GLU A N 1
ATOM 816 C CA . GLU A 1 99 ? 6.997 11.946 2.396 1.00 96.69 99 GLU A CA 1
ATOM 817 C C . GLU A 1 99 ? 6.025 12.412 3.488 1.00 96.69 99 GLU A C 1
ATOM 819 O O . GLU A 1 99 ? 5.793 11.680 4.448 1.00 96.69 99 GLU A O 1
ATOM 824 N N . GLU A 1 100 ? 5.421 13.586 3.310 1.00 96.88 100 GLU A N 1
ATOM 825 C CA . GLU A 1 100 ? 4.401 14.120 4.213 1.00 96.88 100 GLU A CA 1
ATOM 826 C C . GLU A 1 100 ? 3.133 13.263 4.210 1.00 96.88 100 GLU A C 1
ATOM 828 O O . GLU A 1 100 ? 2.705 12.826 5.271 1.00 96.88 100 GLU A O 1
ATOM 833 N N . CYS A 1 101 ? 2.597 12.920 3.034 1.00 97.69 101 CYS A N 1
ATOM 834 C CA . CYS A 1 101 ? 1.399 12.086 2.925 1.00 97.69 101 CYS A CA 1
ATOM 835 C C . CYS A 1 101 ? 1.559 10.740 3.643 1.00 97.69 101 CYS A C 1
ATOM 837 O O . CYS A 1 101 ? 0.660 10.293 4.355 1.00 97.69 101 CYS A O 1
ATOM 839 N N . ILE A 1 102 ? 2.706 10.076 3.464 1.00 97.75 102 ILE A N 1
ATOM 840 C CA . ILE A 1 102 ? 2.980 8.797 4.127 1.00 97.75 102 ILE A CA 1
ATOM 841 C C . ILE A 1 102 ? 3.121 8.986 5.643 1.00 97.75 102 ILE A C 1
ATOM 843 O O . ILE A 1 102 ? 2.585 8.177 6.405 1.00 97.75 102 ILE A O 1
ATOM 847 N N . ALA A 1 103 ? 3.796 10.047 6.091 1.00 97.44 103 ALA A N 1
ATOM 848 C CA . ALA A 1 103 ? 3.931 10.349 7.513 1.00 97.44 103 ALA A CA 1
ATOM 849 C C . ALA A 1 103 ? 2.572 10.647 8.172 1.00 97.44 103 ALA A C 1
ATOM 851 O O . ALA A 1 103 ? 2.284 10.115 9.247 1.00 97.44 103 ALA A O 1
ATOM 852 N N . GLU A 1 104 ? 1.710 11.425 7.516 1.00 97.69 104 GLU A N 1
ATOM 853 C CA . GLU A 1 104 ? 0.376 11.771 8.012 1.00 97.69 104 GLU A CA 1
ATOM 854 C C . GLU A 1 104 ? -0.558 10.560 8.070 1.00 97.69 104 GLU A C 1
ATOM 856 O O . GLU A 1 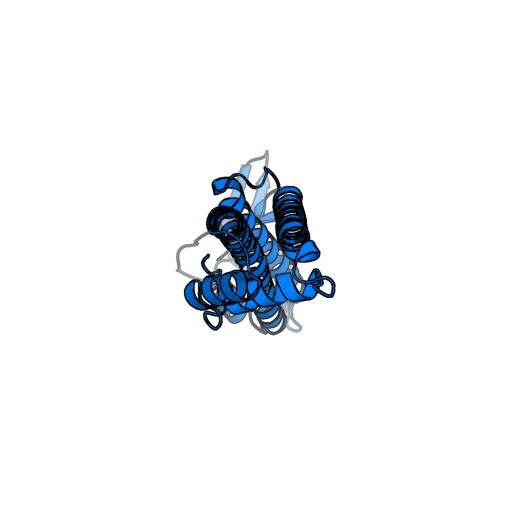104 ? -1.266 10.374 9.066 1.00 97.69 104 GLU A O 1
ATOM 861 N N . LEU A 1 105 ? -0.512 9.671 7.071 1.00 97.38 105 LEU A N 1
ATOM 862 C CA . LEU A 1 105 ? -1.230 8.393 7.114 1.00 97.38 105 LEU A CA 1
ATOM 863 C C . LEU A 1 105 ? -0.794 7.544 8.318 1.00 97.38 105 LEU A C 1
ATOM 865 O O . LEU A 1 105 ? -1.636 7.060 9.077 1.00 97.38 105 LEU A O 1
ATOM 869 N N . GLN A 1 106 ? 0.516 7.380 8.526 1.00 96.81 106 GLN A N 1
ATOM 870 C CA . GLN A 1 106 ? 1.063 6.579 9.630 1.00 96.81 106 GLN A CA 1
ATOM 871 C C . GLN A 1 106 ? 0.744 7.182 11.007 1.00 96.81 106 GLN A C 1
ATOM 873 O O . GLN A 1 106 ? 0.381 6.462 11.947 1.00 96.81 106 GLN A O 1
ATOM 878 N N . SER A 1 107 ? 0.849 8.507 11.124 1.00 97.44 107 SER A N 1
ATOM 879 C CA . SER A 1 107 ? 0.487 9.263 12.324 1.00 97.44 107 SER A CA 1
ATOM 880 C C . SER A 1 107 ? -1.001 9.105 12.639 1.00 97.44 107 SER A C 1
ATOM 882 O O . SER A 1 107 ? -1.373 8.740 13.758 1.00 97.44 107 SER A O 1
ATOM 884 N N . SER A 1 108 ? -1.857 9.272 11.628 1.00 97.75 108 SER A N 1
ATOM 885 C CA . SER A 1 108 ? -3.309 9.140 11.753 1.00 97.75 108 SER A CA 1
ATOM 886 C C . SER A 1 108 ? -3.733 7.727 12.137 1.00 97.75 108 SER A C 1
ATOM 888 O O . SER A 1 108 ? -4.567 7.567 13.031 1.00 97.75 108 SER A O 1
ATOM 890 N N . ALA A 1 109 ? -3.122 6.698 11.542 1.00 96.69 109 ALA A N 1
ATOM 891 C CA . ALA A 1 109 ? -3.349 5.308 11.933 1.00 96.69 109 ALA A CA 1
ATOM 892 C C . ALA A 1 109 ? -3.025 5.102 13.420 1.00 96.69 109 ALA A C 1
ATOM 894 O O . ALA A 1 109 ? -3.882 4.677 14.196 1.00 96.69 109 ALA A O 1
ATOM 895 N N . THR A 1 110 ? -1.829 5.514 13.852 1.00 95.75 110 THR A N 1
ATOM 896 C CA . THR A 1 110 ? -1.384 5.384 15.249 1.00 95.75 110 THR A CA 1
ATOM 897 C C . THR A 1 110 ? -2.309 6.125 16.218 1.00 95.75 110 THR A C 1
ATOM 899 O O . THR A 1 110 ? -2.662 5.609 17.286 1.00 95.75 110 THR A O 1
ATOM 902 N N . PHE A 1 111 ? -2.730 7.335 15.854 1.00 97.75 111 PHE A N 1
ATOM 903 C CA . PHE A 1 111 ? -3.638 8.152 16.650 1.00 97.75 111 PHE A CA 1
ATOM 904 C C . PHE A 1 111 ? -5.009 7.490 16.824 1.00 97.75 111 PHE A C 1
ATOM 906 O O . PHE A 1 111 ? -5.516 7.397 17.948 1.00 97.75 111 PHE A O 1
ATOM 913 N N . LEU A 1 112 ? -5.601 7.003 15.731 1.00 98.06 112 LEU A N 1
ATOM 914 C CA . LEU A 1 112 ? -6.905 6.344 15.744 1.00 98.06 112 LEU A CA 1
ATOM 915 C C . LEU A 1 112 ? -6.856 5.033 16.534 1.00 98.06 112 LEU A C 1
ATOM 917 O O . LEU A 1 112 ? -7.690 4.819 17.413 1.00 98.06 112 LEU A O 1
ATOM 921 N N . GLU A 1 113 ? -5.841 4.201 16.308 1.00 96.06 113 GLU A N 1
ATOM 922 C CA . GLU A 1 113 ? -5.633 2.955 17.052 1.00 96.06 113 GLU A CA 1
ATOM 923 C C . GLU A 1 113 ? -5.484 3.201 18.561 1.00 96.06 113 GLU A C 1
ATOM 925 O O . GLU A 1 113 ? -6.073 2.492 19.381 1.00 96.06 113 GLU A O 1
ATOM 930 N N . THR A 1 114 ? -4.749 4.250 18.942 1.00 96.75 114 THR A N 1
ATOM 931 C CA . THR A 1 114 ? -4.566 4.639 20.348 1.00 96.75 114 THR A CA 1
ATOM 932 C C . THR A 1 114 ? -5.879 5.109 20.974 1.00 96.75 114 THR A C 1
ATOM 934 O O . THR A 1 114 ? -6.190 4.745 22.111 1.00 96.75 114 THR A O 1
ATOM 937 N N . LYS A 1 115 ? -6.692 5.876 20.236 1.00 97.19 115 LYS A N 1
ATOM 938 C CA . LYS A 1 115 ? -8.030 6.283 20.690 1.00 97.19 115 LYS A CA 1
ATOM 939 C C . LYS A 1 115 ? -8.963 5.089 20.875 1.00 97.19 115 LYS A C 1
ATOM 941 O O . LYS A 1 115 ? -9.645 5.009 21.897 1.00 97.19 115 LYS A O 1
ATOM 946 N N . LEU A 1 116 ? -8.974 4.154 19.925 1.00 97.50 116 LEU A N 1
ATOM 947 C CA . LEU A 1 116 ? -9.759 2.921 20.015 1.00 97.50 116 LEU A CA 1
ATOM 948 C C . LEU A 1 116 ? -9.348 2.098 21.239 1.00 97.50 116 LEU A C 1
ATOM 950 O O . LEU A 1 116 ? -10.205 1.686 22.025 1.00 97.50 116 LEU A O 1
ATOM 954 N N . LEU A 1 117 ? -8.040 1.923 21.448 1.00 96.44 117 LEU A N 1
ATOM 955 C CA . LEU A 1 117 ? -7.502 1.257 22.630 1.00 96.44 117 LEU A CA 1
ATOM 956 C C . LEU A 1 117 ? -7.972 1.946 23.916 1.00 96.44 117 LEU A C 1
ATOM 958 O O . LEU A 1 117 ? -8.454 1.272 24.823 1.00 96.44 117 LEU A O 1
ATOM 962 N N . HIS A 1 118 ? -7.872 3.276 23.994 1.00 95.38 118 HIS A N 1
ATOM 963 C CA . HIS A 1 118 ? -8.259 4.041 25.180 1.00 95.38 118 HIS A CA 1
ATOM 964 C C . HIS A 1 118 ? -9.739 3.854 25.551 1.00 95.38 118 HIS A C 1
ATOM 966 O O . HIS A 1 118 ? -10.057 3.708 26.730 1.00 95.38 118 HIS A O 1
ATOM 972 N N . ILE A 1 119 ? -10.640 3.797 24.564 1.00 94.12 119 ILE A N 1
ATOM 973 C CA . ILE A 1 119 ? -12.077 3.573 24.799 1.00 94.12 119 ILE A CA 1
ATOM 974 C C . ILE A 1 119 ? -12.339 2.195 25.420 1.00 94.12 119 ILE A C 1
ATOM 976 O O . ILE A 1 119 ? -13.197 2.071 26.297 1.00 94.12 119 ILE A O 1
ATOM 980 N N . LEU A 1 120 ? -11.612 1.166 24.978 1.00 95.06 120 LEU A N 1
ATOM 981 C CA . LEU A 1 120 ? -11.838 -0.218 25.403 1.00 95.06 120 LEU A CA 1
ATOM 982 C C . LEU A 1 120 ? -11.025 -0.638 26.627 1.00 95.06 120 LEU A C 1
ATOM 984 O O . LEU A 1 120 ? -11.432 -1.559 27.332 1.00 95.06 120 LEU A O 1
ATOM 988 N N . LYS A 1 121 ? -9.912 0.036 26.929 1.00 94.06 121 LYS A N 1
ATOM 989 C CA . LYS A 1 121 ? -9.024 -0.315 28.048 1.00 94.06 121 LYS A CA 1
ATOM 990 C C . LYS A 1 121 ? -9.742 -0.457 29.404 1.00 94.06 121 LYS A C 1
ATOM 992 O O . LYS A 1 121 ? -9.398 -1.390 30.128 1.00 94.06 121 LYS A O 1
ATOM 997 N N . PRO A 1 122 ? -10.746 0.378 29.758 1.00 94.19 122 PRO A N 1
ATOM 998 C CA . PRO A 1 122 ? -11.475 0.238 31.021 1.00 94.19 122 PRO A CA 1
ATOM 999 C C . PRO A 1 122 ? -12.326 -1.033 31.129 1.00 94.19 122 PRO A C 1
ATOM 1001 O O . PRO A 1 122 ? -12.578 -1.489 32.238 1.00 94.19 122 PRO A O 1
ATOM 1004 N N . VAL A 1 123 ? -12.782 -1.593 30.003 1.00 94.25 123 VAL A N 1
ATOM 1005 C CA . VAL A 1 123 ? -13.634 -2.799 29.973 1.00 94.25 123 VAL A CA 1
ATOM 1006 C C . VAL A 1 123 ? -12.874 -4.061 29.550 1.00 94.25 123 VAL A C 1
ATOM 1008 O O . VAL A 1 123 ? -13.317 -5.170 29.826 1.00 94.25 123 VAL A O 1
ATOM 1011 N N . LYS A 1 124 ? -11.711 -3.905 28.908 1.00 94.38 124 LYS A N 1
ATOM 1012 C CA . LYS A 1 124 ? -10.796 -4.980 28.508 1.00 94.38 124 LYS A CA 1
ATOM 1013 C C . LYS A 1 124 ? -9.361 -4.563 28.844 1.00 94.38 124 LYS A C 1
ATOM 1015 O O . LYS A 1 124 ? -8.627 -4.029 28.014 1.00 94.38 124 LYS A O 1
ATOM 1020 N N . THR A 1 125 ? -8.952 -4.801 30.088 1.00 92.06 125 THR A N 1
ATOM 1021 C CA . THR A 1 125 ? -7.687 -4.292 30.655 1.00 92.06 125 THR A CA 1
ATOM 1022 C C . THR A 1 125 ? -6.436 -4.859 29.982 1.00 92.06 125 THR A C 1
ATOM 1024 O O . THR A 1 125 ? -5.426 -4.161 29.866 1.00 92.06 125 THR A O 1
ATOM 1027 N N . THR A 1 126 ? -6.503 -6.089 29.474 1.00 94.62 126 THR A N 1
ATOM 1028 C CA . THR A 1 126 ? -5.398 -6.762 28.774 1.00 94.62 126 THR A CA 1
ATOM 1029 C C . THR A 1 126 ? -5.277 -6.380 27.300 1.00 94.62 126 THR A C 1
ATOM 1031 O O . THR A 1 126 ? -4.285 -6.750 26.684 1.00 94.62 126 THR A O 1
ATOM 1034 N N . LEU A 1 127 ? -6.225 -5.606 26.749 1.00 94.12 127 LEU A N 1
ATOM 1035 C CA . LEU A 1 127 ? -6.227 -5.221 25.337 1.00 94.12 127 LEU A CA 1
ATOM 1036 C C . LEU A 1 127 ? -4.951 -4.463 24.953 1.00 94.12 127 LEU A C 1
ATOM 1038 O O . LEU A 1 127 ? -4.514 -3.552 25.667 1.00 94.12 127 LEU A O 1
ATOM 1042 N N . THR A 1 128 ? -4.390 -4.806 23.802 1.00 95.69 128 THR A N 1
ATOM 1043 C CA . THR A 1 128 ? -3.179 -4.202 23.239 1.00 95.69 128 THR A CA 1
ATOM 1044 C C . THR A 1 128 ? -3.460 -3.434 21.946 1.00 95.69 128 THR A C 1
ATOM 1046 O O . THR A 1 128 ? -4.488 -3.616 21.296 1.00 95.69 128 THR A O 1
ATOM 1049 N N . LEU A 1 129 ? -2.515 -2.574 21.552 1.00 94.44 129 LEU A N 1
ATOM 1050 C CA . LEU A 1 129 ? -2.519 -1.906 20.243 1.00 94.44 129 LEU A CA 1
ATOM 1051 C C . LEU A 1 129 ? -2.481 -2.919 19.086 1.00 94.44 129 LEU A C 1
ATOM 1053 O O . LEU A 1 129 ? -3.172 -2.736 18.089 1.00 94.44 129 LEU A O 1
ATOM 1057 N N . SER A 1 130 ? -1.727 -4.012 19.240 1.00 95.38 130 SER A N 1
ATOM 1058 C CA . SER A 1 130 ? -1.634 -5.073 18.231 1.00 95.38 130 SER A CA 1
ATOM 1059 C C . SER A 1 130 ? -2.976 -5.757 17.974 1.00 95.38 130 SER A C 1
ATOM 1061 O O . SER A 1 130 ? -3.317 -5.989 16.821 1.00 95.38 130 SER A O 1
ATOM 1063 N N . GLU A 1 131 ? -3.774 -6.010 19.014 1.00 95.56 131 GLU A N 1
ATOM 1064 C CA . GLU A 1 131 ? -5.125 -6.563 18.838 1.00 95.56 131 GLU A CA 1
ATOM 1065 C C . GLU A 1 131 ? -6.059 -5.594 18.095 1.00 95.56 131 GLU A C 1
ATOM 1067 O O . GLU A 1 131 ? -6.873 -6.032 17.287 1.00 95.56 131 GLU A O 1
ATOM 1072 N N . ILE A 1 132 ? -5.951 -4.277 18.326 1.00 96.31 132 ILE A N 1
ATOM 1073 C CA . ILE A 1 132 ? -6.723 -3.284 17.555 1.00 96.31 132 ILE A CA 1
ATOM 1074 C C . ILE A 1 132 ? -6.336 -3.344 16.072 1.00 96.31 132 ILE A C 1
ATOM 1076 O O . ILE A 1 132 ? -7.216 -3.412 15.214 1.00 96.31 132 ILE A O 1
ATOM 1080 N N . ARG A 1 133 ? -5.032 -3.375 15.775 1.00 95.81 133 ARG A N 1
ATOM 1081 C CA . ARG A 1 133 ? -4.506 -3.496 14.405 1.00 95.81 133 ARG A CA 1
ATOM 1082 C C . ARG A 1 133 ? -4.985 -4.761 13.714 1.00 95.81 133 ARG A C 1
ATOM 1084 O O . ARG A 1 133 ? -5.438 -4.702 12.577 1.00 95.81 133 ARG A O 1
ATOM 1091 N N . GLU A 1 134 ? -4.934 -5.890 14.415 1.00 95.75 134 GLU A N 1
ATOM 1092 C CA . GLU A 1 134 ? -5.421 -7.171 13.905 1.00 95.75 134 GLU A CA 1
ATOM 1093 C C . GLU A 1 134 ? -6.911 -7.094 13.553 1.00 95.75 134 GLU A C 1
ATOM 1095 O O . GLU A 1 134 ? -7.309 -7.505 12.467 1.00 95.75 134 GLU A O 1
ATOM 1100 N N . LYS A 1 135 ? -7.741 -6.494 14.414 1.00 95.69 135 LYS A N 1
ATOM 1101 C CA . LYS A 1 135 ? -9.176 -6.317 14.136 1.00 95.69 135 LYS A CA 1
ATOM 1102 C C . LYS A 1 135 ? -9.431 -5.444 12.910 1.00 95.69 135 LYS A C 1
ATOM 1104 O O . LYS A 1 135 ? -10.305 -5.776 12.110 1.00 95.69 135 LYS A O 1
ATOM 1109 N N . VAL A 1 136 ? -8.670 -4.363 12.739 1.00 96.19 136 VAL A N 1
ATOM 1110 C CA . VAL A 1 136 ? -8.744 -3.516 11.538 1.00 96.19 136 VAL A CA 1
ATOM 1111 C C . VAL A 1 136 ? -8.328 -4.304 10.291 1.00 96.19 136 VAL A C 1
ATOM 1113 O O . VAL A 1 136 ? -9.037 -4.275 9.288 1.00 96.19 136 VAL A O 1
ATOM 1116 N N . ALA A 1 137 ? -7.245 -5.078 10.358 1.00 94.38 137 ALA A N 1
ATOM 1117 C CA . ALA A 1 137 ? -6.793 -5.910 9.244 1.00 94.38 137 ALA A CA 1
ATOM 1118 C C . ALA A 1 137 ? -7.825 -6.987 8.859 1.00 94.38 137 ALA A C 1
ATOM 1120 O O . ALA A 1 137 ? -8.140 -7.151 7.680 1.00 94.38 137 ALA A O 1
ATOM 1121 N N . LEU A 1 138 ? -8.417 -7.675 9.841 1.00 95.94 138 LEU A N 1
ATOM 1122 C CA . LEU A 1 138 ? -9.482 -8.657 9.608 1.00 95.94 138 LEU A CA 1
ATOM 1123 C C . LEU A 1 138 ? -10.726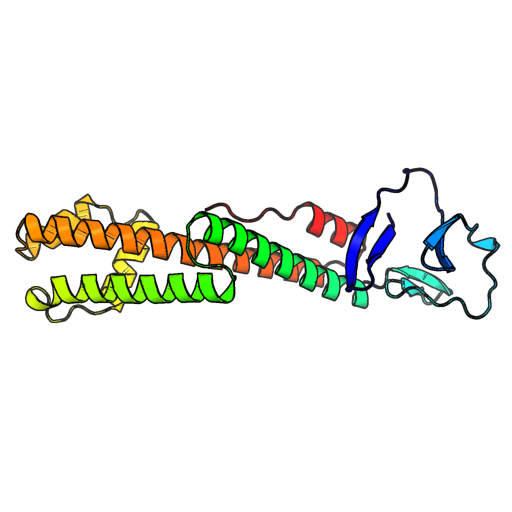 -8.019 8.975 1.00 95.94 138 LEU A C 1
ATOM 1125 O O . LEU A 1 138 ? -11.391 -8.660 8.153 1.00 95.94 138 LEU A O 1
ATOM 1129 N N . TYR A 1 139 ? -11.031 -6.769 9.346 1.00 95.62 139 TYR A N 1
ATOM 1130 C CA . TYR A 1 139 ? -12.127 -5.996 8.766 1.00 95.62 139 TYR A CA 1
ATOM 1131 C C . TYR A 1 139 ? -11.875 -5.679 7.294 1.00 95.62 139 TYR A C 1
ATOM 1133 O O . TYR A 1 139 ? -12.738 -5.923 6.453 1.00 95.62 139 TYR A O 1
ATOM 1141 N N . LEU A 1 140 ? -10.667 -5.217 6.965 1.00 93.62 140 LEU A N 1
ATOM 1142 C CA . LEU A 1 140 ? -10.253 -4.966 5.584 1.00 93.62 140 LEU A CA 1
ATOM 1143 C C . LEU A 1 140 ? -10.240 -6.239 4.732 1.00 93.62 140 LEU A C 1
ATOM 1145 O O . LEU A 1 140 ? -10.621 -6.201 3.566 1.00 93.62 140 LEU A O 1
ATOM 1149 N N . ALA A 1 141 ? -9.873 -7.377 5.324 1.00 92.81 141 ALA A N 1
ATOM 1150 C CA . ALA A 1 141 ? -9.929 -8.683 4.673 1.00 92.81 141 ALA A CA 1
ATOM 1151 C C . ALA A 1 141 ? -11.364 -9.218 4.478 1.00 92.81 141 ALA A C 1
ATOM 1153 O O . ALA A 1 141 ? -11.546 -10.284 3.892 1.00 92.81 141 ALA A O 1
ATOM 1154 N N . GLY A 1 142 ? -12.390 -8.535 5.001 1.00 93.50 142 GLY A N 1
ATOM 1155 C CA . GLY A 1 142 ? -13.791 -8.969 4.934 1.00 93.50 142 GLY A CA 1
ATOM 1156 C C . GLY A 1 142 ? -14.136 -10.151 5.848 1.00 93.50 142 GLY A C 1
ATOM 1157 O O . GLY A 1 142 ? -15.261 -10.644 5.827 1.00 93.50 142 GLY A O 1
ATOM 1158 N N . THR A 1 143 ? -13.187 -10.599 6.673 1.00 95.94 143 THR A N 1
ATOM 1159 C CA . THR A 1 143 ? -13.360 -11.717 7.621 1.00 95.94 143 THR A CA 1
ATOM 1160 C C . THR A 1 143 ? -13.953 -11.282 8.963 1.00 95.94 143 THR A C 1
ATOM 1162 O O . THR A 1 143 ? -14.393 -12.116 9.750 1.00 95.94 143 THR A O 1
ATOM 1165 N N . TYR A 1 144 ? -13.997 -9.972 9.216 1.00 95.25 144 TYR A N 1
ATOM 1166 C CA . TYR A 1 144 ? -14.604 -9.363 10.392 1.00 95.25 144 TYR A CA 1
ATOM 1167 C C . TYR A 1 144 ? -15.554 -8.248 9.957 1.00 95.25 144 TYR A C 1
ATOM 1169 O O . TYR A 1 144 ? -15.161 -7.319 9.264 1.00 95.25 144 TYR A O 1
ATOM 1177 N N . THR A 1 145 ? -16.828 -8.340 10.331 1.00 95.19 145 THR A N 1
ATOM 1178 C CA . THR A 1 145 ? -17.864 -7.398 9.874 1.00 95.19 145 THR A CA 1
ATOM 1179 C C . THR A 1 145 ? -18.231 -6.380 10.951 1.00 95.19 145 THR A C 1
ATOM 1181 O O . THR A 1 145 ? -17.965 -6.577 12.138 1.00 95.19 145 THR A O 1
ATOM 1184 N N . GLN A 1 146 ? -18.944 -5.317 10.561 1.00 94.06 146 GLN A N 1
ATOM 1185 C CA . GLN A 1 146 ? -19.511 -4.363 11.524 1.00 94.06 146 GLN A CA 1
ATOM 1186 C C . GLN A 1 146 ? -20.437 -5.046 12.542 1.00 94.06 146 GLN A C 1
ATOM 1188 O O . GLN A 1 146 ? -20.420 -4.692 13.717 1.00 94.06 146 GLN A O 1
ATOM 1193 N N . ALA A 1 147 ? -21.206 -6.058 12.124 1.00 94.94 147 ALA A N 1
ATOM 1194 C CA . ALA A 1 147 ? -22.082 -6.807 13.023 1.00 94.94 147 ALA A CA 1
ATOM 1195 C C . ALA A 1 147 ? -21.287 -7.602 14.073 1.00 94.94 147 ALA A C 1
ATOM 1197 O O . ALA A 1 147 ? -21.682 -7.645 15.242 1.00 94.94 147 ALA A O 1
ATOM 1198 N N . ASN A 1 148 ? -20.145 -8.185 13.682 1.00 95.62 148 ASN A N 1
ATOM 1199 C CA . ASN A 1 148 ? -19.249 -8.856 14.626 1.00 95.62 148 ASN A CA 1
ATOM 1200 C C . ASN A 1 148 ? -18.692 -7.865 15.650 1.00 95.62 148 ASN A C 1
ATOM 1202 O O . ASN A 1 148 ? -18.722 -8.155 16.844 1.00 95.62 148 ASN A O 1
ATOM 1206 N N . LEU A 1 149 ? -18.257 -6.687 15.194 1.00 95.44 149 LEU A N 1
ATOM 1207 C CA . LEU A 1 149 ? -17.739 -5.641 16.071 1.00 95.44 149 LEU A CA 1
ATOM 1208 C C . LEU A 1 149 ? -18.792 -5.129 17.052 1.00 95.44 149 LEU A C 1
ATOM 1210 O O . LEU A 1 149 ? -18.535 -5.084 18.250 1.00 95.44 149 LEU A O 1
ATOM 1214 N N . ILE A 1 150 ? -19.998 -4.810 16.582 1.00 96.25 150 ILE A N 1
ATOM 1215 C CA . ILE A 1 150 ? -21.087 -4.353 17.455 1.00 96.25 150 ILE A CA 1
ATOM 1216 C C . ILE A 1 150 ? -21.398 -5.405 18.525 1.00 96.25 150 ILE A C 1
ATOM 1218 O O . ILE A 1 150 ? -21.472 -5.062 19.703 1.00 96.25 150 ILE A O 1
ATOM 1222 N N . THR A 1 151 ? -21.512 -6.678 18.135 1.00 96.62 151 THR A N 1
ATOM 1223 C CA . THR A 1 151 ? -21.769 -7.782 19.074 1.00 96.62 151 THR A CA 1
ATOM 1224 C C . THR A 1 151 ? -20.653 -7.900 20.117 1.00 96.62 151 THR A C 1
ATOM 1226 O O . THR A 1 151 ? -20.924 -8.036 21.307 1.00 96.62 151 THR A O 1
ATOM 1229 N N . GLU A 1 152 ? -19.388 -7.801 19.698 1.00 95.62 152 GLU A N 1
ATOM 1230 C CA . GLU A 1 152 ? -18.229 -7.835 20.599 1.00 95.62 152 GLU A CA 1
ATOM 1231 C C . GLU A 1 152 ? -18.258 -6.674 21.606 1.00 95.62 152 GLU A C 1
ATOM 1233 O O . GLU A 1 152 ? -18.090 -6.890 22.806 1.00 95.62 152 GLU A O 1
ATOM 1238 N N . LEU A 1 153 ? -18.553 -5.455 21.149 1.00 96.75 153 LEU A N 1
ATOM 1239 C CA . LEU A 1 153 ? -18.641 -4.273 22.010 1.00 96.75 153 LEU A CA 1
ATOM 1240 C C . LEU A 1 153 ? -19.831 -4.340 22.984 1.00 96.75 153 LEU A C 1
ATOM 1242 O O . LEU A 1 153 ? -19.706 -3.916 24.134 1.00 96.75 153 LEU A O 1
ATOM 1246 N N . GLN A 1 154 ? -20.969 -4.894 22.555 1.00 96.50 154 GLN A N 1
ATOM 1247 C CA . GLN A 1 154 ? -22.129 -5.137 23.419 1.00 96.50 154 GLN A CA 1
ATOM 1248 C C . GLN A 1 154 ? -21.814 -6.172 24.503 1.00 96.50 154 GLN A C 1
ATOM 1250 O O . GLN A 1 154 ? -22.144 -5.954 25.667 1.00 96.50 154 GLN A O 1
ATOM 1255 N N . ASN A 1 155 ? -21.110 -7.252 24.152 1.00 96.25 155 ASN A N 1
ATOM 1256 C CA . ASN A 1 155 ? -20.679 -8.281 25.104 1.00 96.25 155 ASN A CA 1
ATOM 1257 C C . ASN A 1 155 ? -19.678 -7.748 26.142 1.00 96.25 155 ASN A C 1
ATOM 1259 O O . ASN A 1 155 ? -19.628 -8.249 27.263 1.00 96.25 155 ASN A O 1
ATOM 1263 N N . LEU A 1 156 ? -18.915 -6.706 25.799 1.00 95.25 156 LEU A N 1
ATOM 1264 C CA . LEU A 1 156 ? -18.058 -5.968 26.735 1.00 95.25 156 LEU A CA 1
ATOM 1265 C C . LEU A 1 156 ? -18.834 -4.980 27.629 1.00 95.25 156 LEU A C 1
ATOM 1267 O O . LEU A 1 156 ? -18.230 -4.288 28.449 1.00 95.25 156 LEU A O 1
ATOM 1271 N N . GLY A 1 157 ? -20.158 -4.885 27.478 1.00 95.19 157 GLY A N 1
ATOM 1272 C CA . GLY A 1 157 ? -21.017 -4.030 28.296 1.00 95.19 157 GLY A CA 1
ATOM 1273 C C . GLY A 1 157 ? -20.937 -2.541 27.953 1.00 95.19 157 GLY A C 1
ATOM 1274 O O . GLY A 1 157 ? -21.265 -1.701 28.794 1.00 95.19 157 GLY A O 1
ATOM 1275 N N . LEU A 1 158 ? -20.490 -2.172 26.744 1.00 95.56 158 LEU A N 1
ATOM 1276 C CA . LEU A 1 158 ? -20.509 -0.769 26.326 1.00 95.56 158 LEU A CA 1
ATOM 1277 C C . LEU A 1 158 ? -21.945 -0.266 26.144 1.00 95.56 158 LEU A C 1
ATOM 1279 O O . LEU A 1 158 ? -22.817 -0.949 25.611 1.00 95.56 158 LEU A O 1
ATOM 1283 N N . THR A 1 159 ? -22.167 0.996 26.510 1.00 94.75 159 THR A N 1
ATOM 1284 C CA . THR A 1 159 ? -23.411 1.699 26.183 1.00 94.75 159 THR A CA 1
ATOM 1285 C C . THR A 1 159 ? -23.492 1.980 24.682 1.00 94.75 159 THR A C 1
ATOM 1287 O O . THR A 1 159 ? -22.467 2.176 24.025 1.00 94.75 159 THR A O 1
ATOM 1290 N N . GLN A 1 160 ? -24.708 2.103 24.138 1.00 94.00 160 GLN A N 1
ATOM 1291 C CA . GLN A 1 160 ? -24.905 2.388 22.710 1.00 94.00 160 GLN A CA 1
ATOM 1292 C C . GLN A 1 160 ? -24.174 3.661 22.248 1.00 94.00 160 GLN A C 1
ATOM 1294 O O . GLN A 1 160 ? -23.618 3.697 21.154 1.00 94.00 160 GLN A O 1
ATOM 1299 N N . ALA A 1 161 ? -24.103 4.690 23.099 1.00 94.12 161 ALA A N 1
ATOM 1300 C CA . ALA A 1 161 ? -23.357 5.912 22.801 1.00 94.12 161 ALA A CA 1
ATOM 1301 C C . ALA A 1 161 ? -21.848 5.652 22.621 1.00 94.12 161 ALA A C 1
ATOM 1303 O O . ALA A 1 161 ? -21.241 6.165 21.679 1.00 94.12 161 ALA A O 1
ATOM 1304 N N . LYS A 1 162 ? -21.241 4.820 23.482 1.00 94.44 162 LYS A N 1
ATOM 1305 C CA . LYS A 1 162 ? -19.828 4.433 23.350 1.00 94.44 162 LYS A CA 1
ATOM 1306 C C . LYS A 1 162 ? -19.592 3.536 22.138 1.00 94.44 162 LYS A C 1
ATOM 1308 O O . LYS A 1 162 ? -18.586 3.719 21.463 1.00 94.44 162 LYS A O 1
ATOM 1313 N N . ILE A 1 163 ? -20.519 2.621 21.841 1.00 96.38 163 ILE A N 1
ATOM 1314 C CA . ILE A 1 163 ? -20.465 1.784 20.634 1.00 96.38 163 ILE A CA 1
ATOM 1315 C C . ILE A 1 163 ? -20.440 2.670 19.390 1.00 96.38 163 ILE A C 1
ATOM 1317 O O . ILE A 1 163 ? -19.537 2.536 18.575 1.00 96.38 163 ILE A O 1
ATOM 1321 N N . ASN A 1 164 ? -21.365 3.626 19.276 1.00 94.25 164 ASN A N 1
ATOM 1322 C CA . ASN A 1 164 ? -21.417 4.532 18.128 1.00 94.25 164 ASN A CA 1
ATOM 1323 C C . ASN A 1 164 ? -20.115 5.338 17.986 1.00 94.25 164 ASN A C 1
ATOM 1325 O O . ASN A 1 164 ? -19.568 5.436 16.891 1.00 94.25 164 ASN A O 1
ATOM 1329 N N . SER A 1 165 ? -19.576 5.863 19.094 1.00 94.19 165 SER A N 1
ATOM 1330 C CA . SER A 1 165 ? -18.298 6.586 19.078 1.00 94.19 165 SER A CA 1
ATOM 1331 C C . SER A 1 165 ? -17.121 5.701 18.657 1.00 94.19 165 SER A C 1
ATOM 1333 O O . SER A 1 165 ? -16.260 6.165 17.911 1.00 94.19 165 SER A O 1
ATOM 1335 N N . TYR A 1 166 ? -17.075 4.449 19.120 1.00 96.69 166 TYR A N 1
ATOM 1336 C CA . TYR A 1 166 ? -16.040 3.493 18.732 1.00 96.69 166 TYR A CA 1
ATOM 1337 C C . TYR A 1 166 ? -16.150 3.134 17.249 1.00 96.69 166 TYR A C 1
ATOM 1339 O O . TYR A 1 166 ? -15.149 3.170 16.544 1.00 96.69 166 TYR A O 1
ATOM 1347 N N . MET A 1 167 ? -17.360 2.848 16.759 1.00 95.81 167 MET A N 1
ATOM 1348 C CA . MET A 1 167 ? -17.609 2.493 15.359 1.00 95.81 167 MET A CA 1
ATOM 1349 C C . MET A 1 167 ? -17.139 3.586 14.399 1.00 95.81 167 MET A C 1
ATOM 1351 O O . MET A 1 167 ? -16.462 3.280 13.422 1.00 95.81 167 MET A O 1
ATOM 1355 N N . THR A 1 168 ? -17.429 4.855 14.697 1.00 95.69 168 THR A N 1
ATOM 1356 C CA . THR A 1 168 ? -16.957 5.983 13.881 1.00 95.69 168 THR A CA 1
ATOM 1357 C C . THR A 1 168 ? -15.432 6.012 13.785 1.00 95.69 168 THR A C 1
ATOM 1359 O O . THR A 1 168 ? -14.886 6.139 12.692 1.00 95.69 168 THR A O 1
ATOM 1362 N N . LEU A 1 169 ? -14.733 5.854 14.913 1.00 97.25 169 LEU A N 1
ATOM 1363 C CA . LEU A 1 169 ? -13.268 5.825 14.9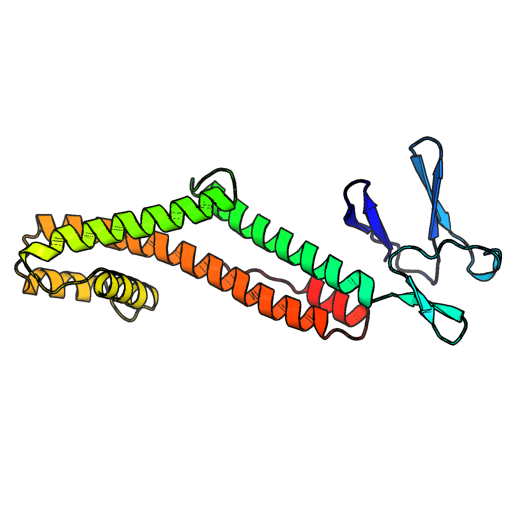37 1.00 97.25 169 LEU A CA 1
ATOM 1364 C C . LEU A 1 169 ? -12.703 4.578 14.246 1.00 97.25 169 LEU A C 1
ATOM 1366 O O . LEU A 1 169 ? -11.663 4.656 13.603 1.00 97.25 169 LEU A O 1
ATOM 1370 N N . PHE A 1 170 ? -13.382 3.439 14.368 1.00 97.81 170 PHE A N 1
ATOM 1371 C CA . PHE A 1 170 ? -12.946 2.176 13.784 1.00 97.81 170 PHE A CA 1
ATOM 1372 C C . PHE A 1 170 ? -13.033 2.210 12.258 1.00 97.81 170 PHE A C 1
ATOM 1374 O O . PHE A 1 170 ? -12.098 1.786 11.588 1.00 97.81 170 PHE A O 1
ATOM 1381 N N . VAL A 1 171 ? -14.117 2.765 11.706 1.00 95.56 171 VAL A N 1
ATOM 1382 C CA . VAL A 1 171 ? -14.253 2.961 10.255 1.00 95.56 171 VAL A CA 1
ATOM 1383 C C . VAL A 1 171 ? -13.171 3.908 9.739 1.00 95.56 171 VAL A C 1
ATOM 1385 O O . VAL A 1 171 ? -12.509 3.575 8.765 1.00 95.56 171 VAL A O 1
ATOM 1388 N N . GLN A 1 172 ? -12.904 5.016 10.438 1.00 97.00 172 GLN A N 1
ATOM 1389 C CA . GLN A 1 172 ? -11.799 5.912 10.074 1.00 97.00 172 GLN A CA 1
ATOM 1390 C C . GLN A 1 172 ? -10.444 5.190 10.106 1.00 97.00 172 GLN A C 1
ATOM 1392 O O . GLN A 1 172 ? -9.645 5.346 9.188 1.00 97.00 172 GLN A O 1
ATOM 1397 N N . ALA A 1 173 ? -10.185 4.372 11.132 1.00 97.69 173 ALA A N 1
ATOM 1398 C CA . ALA A 1 173 ? -8.949 3.595 11.222 1.00 97.69 173 ALA A CA 1
ATOM 1399 C C . ALA A 1 173 ? -8.821 2.604 10.056 1.00 97.69 173 ALA A C 1
ATOM 1401 O O . ALA A 1 173 ? -7.744 2.471 9.480 1.00 97.69 173 ALA A O 1
ATOM 1402 N N . ALA A 1 174 ? -9.923 1.950 9.680 1.00 96.81 174 ALA A N 1
ATOM 1403 C CA . ALA A 1 174 ? -9.969 1.061 8.528 1.00 96.81 174 ALA A CA 1
ATOM 1404 C C . ALA A 1 174 ? -9.721 1.807 7.210 1.00 96.81 174 ALA A C 1
ATOM 1406 O O . ALA A 1 174 ? -8.939 1.329 6.395 1.00 96.81 174 ALA A O 1
ATOM 1407 N N . ASP A 1 175 ? -10.307 2.987 7.012 1.00 96.06 175 ASP A N 1
ATOM 1408 C CA . ASP A 1 175 ? -10.092 3.790 5.803 1.00 96.06 175 ASP A CA 1
ATOM 1409 C C . ASP A 1 175 ? -8.624 4.224 5.656 1.00 96.06 175 ASP A C 1
ATOM 1411 O O . ASP A 1 175 ? -8.054 4.131 4.566 1.00 96.06 175 ASP A O 1
ATOM 1415 N N . VAL A 1 176 ? -7.979 4.632 6.755 1.00 97.75 176 VAL A N 1
ATOM 1416 C CA . VAL A 1 176 ? -6.543 4.962 6.763 1.00 97.75 176 VAL A CA 1
ATOM 1417 C C . VAL A 1 176 ? -5.695 3.723 6.485 1.00 97.75 176 VAL A C 1
ATOM 1419 O O . VAL A 1 176 ? -4.820 3.752 5.618 1.00 97.75 176 VAL A O 1
ATOM 1422 N N . ALA A 1 177 ? -5.974 2.612 7.168 1.00 96.81 177 ALA A N 1
ATOM 1423 C CA . ALA A 1 177 ? -5.258 1.357 6.963 1.00 96.81 177 ALA A CA 1
ATOM 1424 C C . ALA A 1 177 ? -5.415 0.830 5.526 1.00 96.81 177 ALA A C 1
ATOM 1426 O O . ALA A 1 177 ? -4.461 0.296 4.966 1.00 96.81 177 ALA A O 1
ATOM 1427 N N . LYS A 1 178 ? -6.576 1.044 4.892 1.00 96.81 178 LYS A N 1
ATOM 1428 C CA . LYS A 1 178 ? -6.807 0.713 3.482 1.00 96.81 178 LYS A CA 1
ATOM 1429 C C . LYS A 1 178 ? -5.848 1.474 2.564 1.00 96.81 178 LYS A C 1
ATOM 1431 O O . LYS A 1 178 ? -5.286 0.876 1.650 1.00 96.81 178 LYS A O 1
ATOM 1436 N N . LEU A 1 179 ? -5.656 2.773 2.800 1.00 97.81 179 LEU A N 1
ATOM 1437 C CA . LEU A 1 179 ? -4.729 3.586 2.010 1.00 97.81 179 LEU A CA 1
ATOM 1438 C C . LEU A 1 179 ? -3.281 3.139 2.214 1.00 97.81 179 LEU A C 1
ATOM 1440 O O . LEU A 1 179 ? -2.573 2.967 1.228 1.00 97.81 179 LEU A O 1
ATOM 1444 N N . ILE A 1 180 ? -2.865 2.887 3.459 1.00 97.12 180 ILE A N 1
ATOM 1445 C CA . ILE A 1 180 ? -1.523 2.363 3.763 1.00 97.12 180 ILE A CA 1
ATOM 1446 C C . ILE A 1 180 ? -1.293 1.045 3.019 1.00 97.12 180 ILE A C 1
ATOM 1448 O O . ILE A 1 180 ? -0.341 0.932 2.249 1.00 97.12 180 ILE A O 1
ATOM 1452 N N . TYR A 1 181 ? -2.209 0.091 3.163 1.00 96.06 181 TYR A N 1
ATOM 1453 C CA . TYR A 1 181 ? -2.108 -1.207 2.503 1.00 96.06 181 TYR A CA 1
ATOM 1454 C C . TYR A 1 181 ? -2.042 -1.084 0.975 1.00 96.06 181 TYR A C 1
ATOM 1456 O O . TYR A 1 181 ? -1.235 -1.740 0.322 1.00 96.06 181 TYR A O 1
ATOM 1464 N N . TRP A 1 182 ? -2.841 -0.197 0.383 1.00 97.38 182 TRP A N 1
ATOM 1465 C CA . TRP A 1 182 ? -2.758 0.074 -1.048 1.00 97.38 182 TRP A CA 1
ATOM 1466 C C . TRP A 1 182 ? -1.387 0.637 -1.464 1.00 97.38 182 TRP A C 1
ATOM 1468 O O . TRP A 1 182 ? -0.846 0.215 -2.487 1.00 97.38 182 TRP A O 1
ATOM 1478 N N . THR A 1 183 ? -0.783 1.542 -0.680 1.00 97.69 183 THR A N 1
ATOM 1479 C CA . THR A 1 183 ? 0.572 2.035 -0.993 1.00 97.69 183 THR A CA 1
ATOM 1480 C C . THR A 1 183 ? 1.607 0.910 -0.980 1.00 97.69 183 THR A C 1
ATOM 1482 O O . THR A 1 183 ? 2.468 0.868 -1.859 1.00 97.69 183 THR A O 1
ATOM 1485 N N . GLU A 1 184 ? 1.488 -0.038 -0.049 1.00 96.56 184 GLU A N 1
ATOM 1486 C CA . GLU A 1 184 ? 2.338 -1.232 0.009 1.00 96.56 184 GLU A CA 1
ATOM 1487 C C . GLU A 1 184 ? 2.136 -2.112 -1.231 1.00 96.56 184 GLU A C 1
ATOM 1489 O O . GLU A 1 184 ? 3.111 -2.485 -1.878 1.00 96.56 184 GLU A O 1
ATOM 1494 N N . GLN A 1 185 ? 0.887 -2.347 -1.651 1.00 97.00 185 GLN A N 1
ATOM 1495 C CA . GLN A 1 185 ? 0.589 -3.106 -2.871 1.00 97.00 185 GLN A CA 1
ATOM 1496 C C . GLN A 1 185 ? 1.192 -2.478 -4.134 1.00 97.00 185 GLN A C 1
ATOM 1498 O O . GLN A 1 185 ? 1.659 -3.196 -5.023 1.00 97.00 185 GLN A O 1
ATOM 1503 N N . VAL A 1 186 ? 1.186 -1.144 -4.242 1.00 97.62 186 VAL A N 1
ATOM 1504 C CA . VAL A 1 186 ? 1.843 -0.446 -5.356 1.00 97.62 186 VAL A CA 1
ATOM 1505 C C . VAL A 1 186 ? 3.348 -0.727 -5.338 1.00 97.62 186 VAL A C 1
ATOM 1507 O O . VAL A 1 186 ? 3.913 -1.043 -6.385 1.00 97.62 186 VAL A O 1
ATOM 1510 N N . TRP A 1 187 ? 3.999 -0.664 -4.175 1.00 98.06 187 TRP A N 1
ATOM 1511 C CA . TRP A 1 187 ? 5.435 -0.933 -4.061 1.00 98.06 187 TRP A CA 1
ATOM 1512 C C . TRP A 1 187 ? 5.801 -2.398 -4.300 1.00 98.06 187 TRP A C 1
ATOM 1514 O O . TRP A 1 187 ? 6.776 -2.665 -5.005 1.00 98.06 187 TRP A O 1
ATOM 1524 N N . ASP A 1 188 ? 4.993 -3.340 -3.820 1.00 98.00 188 ASP A N 1
ATOM 1525 C CA . ASP A 1 188 ? 5.158 -4.767 -4.107 1.00 98.00 188 ASP A CA 1
ATOM 1526 C C . ASP A 1 188 ? 5.047 -5.049 -5.609 1.00 98.00 188 ASP A C 1
ATOM 1528 O O . ASP A 1 188 ? 5.847 -5.798 -6.179 1.00 98.00 188 ASP A O 1
ATOM 1532 N N . TYR A 1 189 ? 4.090 -4.405 -6.285 1.00 97.62 189 TYR A N 1
ATOM 1533 C CA . TYR A 1 189 ? 3.967 -4.478 -7.738 1.00 97.62 189 TYR A CA 1
ATOM 1534 C C . TYR A 1 189 ? 5.211 -3.911 -8.439 1.00 97.62 189 TYR A C 1
ATOM 1536 O O . TYR A 1 189 ? 5.743 -4.537 -9.358 1.00 97.62 189 TYR A O 1
ATOM 1544 N N . ILE A 1 190 ? 5.741 -2.773 -7.978 1.00 95.81 190 ILE A N 1
ATOM 1545 C CA . ILE A 1 190 ? 6.969 -2.197 -8.541 1.00 95.81 190 ILE A CA 1
ATOM 1546 C C . ILE A 1 190 ? 8.181 -3.101 -8.337 1.00 95.81 190 ILE A C 1
ATOM 1548 O O . ILE A 1 190 ? 8.951 -3.282 -9.279 1.00 95.81 190 ILE A O 1
ATOM 1552 N N . ALA A 1 191 ? 8.328 -3.741 -7.180 1.00 97.75 191 ALA A N 1
ATOM 1553 C CA . ALA A 1 191 ? 9.411 -4.691 -6.938 1.00 97.75 191 ALA A CA 1
ATOM 1554 C C . ALA A 1 191 ? 9.387 -5.875 -7.932 1.00 97.75 191 ALA A C 1
ATOM 1556 O O . ALA A 1 191 ? 10.438 -6.337 -8.402 1.00 97.75 191 ALA A O 1
ATOM 1557 N N . GLN A 1 192 ? 8.192 -6.332 -8.327 1.00 98.00 192 GLN A N 1
ATOM 1558 C CA . GLN A 1 192 ? 8.034 -7.348 -9.373 1.00 98.00 192 GLN A CA 1
ATOM 1559 C C . GLN A 1 192 ? 8.448 -6.811 -10.750 1.00 98.00 192 GLN A C 1
ATOM 1561 O O . GLN A 1 192 ? 9.194 -7.479 -11.470 1.00 98.00 192 GLN A O 1
ATOM 1566 N N . ILE A 1 193 ? 8.025 -5.595 -11.107 1.00 92.69 193 ILE A N 1
ATOM 1567 C CA . ILE A 1 193 ? 8.416 -4.946 -12.368 1.00 92.69 193 ILE A CA 1
ATOM 1568 C C . ILE A 1 193 ? 9.930 -4.719 -12.433 1.00 92.69 193 ILE A C 1
ATOM 1570 O O . ILE A 1 193 ? 10.549 -4.997 -13.459 1.00 92.69 193 ILE A O 1
ATOM 1574 N N . GLU A 1 194 ? 10.570 -4.293 -11.344 1.00 95.69 194 GLU A N 1
ATOM 1575 C CA . GLU A 1 194 ? 12.025 -4.146 -11.298 1.00 95.69 194 GLU A CA 1
ATOM 1576 C C . GLU A 1 194 ? 12.749 -5.463 -11.568 1.00 95.69 194 GLU A C 1
ATOM 1578 O O . GLU A 1 194 ? 13.755 -5.487 -12.281 1.00 95.69 194 GLU A O 1
ATOM 1583 N N . THR A 1 195 ? 12.247 -6.559 -11.000 1.00 98.06 195 THR A N 1
ATOM 1584 C CA . THR A 1 195 ? 12.778 -7.902 -11.254 1.00 98.06 195 THR A CA 1
ATOM 1585 C C . THR A 1 195 ? 12.690 -8.249 -12.740 1.00 98.06 195 THR A C 1
ATOM 1587 O O . THR A 1 195 ? 13.674 -8.709 -13.320 1.00 98.06 195 THR A O 1
ATOM 1590 N N . GLN A 1 196 ? 11.560 -7.949 -13.385 1.00 95.25 196 GLN A N 1
ATOM 1591 C CA . GLN A 1 196 ? 11.381 -8.158 -14.824 1.00 95.25 196 GLN A CA 1
ATOM 1592 C C . GLN A 1 196 ? 12.341 -7.290 -15.656 1.00 95.25 196 GLN A C 1
ATOM 1594 O O . GLN A 1 196 ? 13.001 -7.801 -16.561 1.00 95.25 196 GLN A O 1
ATOM 1599 N N . ILE A 1 197 ? 12.506 -6.006 -15.314 1.00 86.62 197 ILE A N 1
ATOM 1600 C CA . ILE A 1 197 ? 13.462 -5.101 -15.979 1.00 86.62 197 ILE A CA 1
ATOM 1601 C C . ILE A 1 197 ? 14.895 -5.634 -15.850 1.00 86.62 197 ILE A C 1
ATOM 1603 O O . ILE A 1 197 ? 15.652 -5.648 -16.824 1.00 86.62 197 ILE A O 1
ATOM 1607 N N . LYS A 1 198 ? 15.285 -6.097 -14.656 1.00 94.81 198 LYS A N 1
ATOM 1608 C CA . LYS A 1 198 ? 16.609 -6.689 -14.405 1.00 94.81 198 LYS A CA 1
ATOM 1609 C C . LYS A 1 198 ? 16.813 -7.952 -15.246 1.00 94.81 198 LYS A C 1
ATOM 1611 O O . LYS A 1 198 ? 17.903 -8.121 -15.798 1.00 94.81 198 LYS A O 1
ATOM 1616 N N . ALA A 1 199 ? 15.778 -8.774 -15.412 1.00 96.31 199 ALA A N 1
ATOM 1617 C CA . ALA A 1 199 ? 15.818 -10.010 -16.191 1.00 96.31 199 ALA A CA 1
ATOM 1618 C C . ALA A 1 199 ? 15.797 -9.805 -17.720 1.00 96.31 199 ALA A C 1
ATOM 1620 O O . ALA A 1 199 ? 16.334 -10.648 -18.432 1.00 96.31 199 ALA A O 1
ATOM 1621 N N . ALA A 1 200 ? 15.252 -8.693 -18.230 1.00 88.50 200 ALA A N 1
ATOM 1622 C CA . ALA A 1 200 ? 15.106 -8.449 -19.670 1.00 88.50 200 ALA A CA 1
ATOM 1623 C C . ALA A 1 200 ? 16.438 -8.569 -20.436 1.00 88.50 200 ALA A C 1
ATOM 1625 O O . ALA A 1 200 ? 17.422 -7.901 -20.123 1.00 88.50 200 ALA A O 1
ATOM 1626 N N . THR A 1 201 ? 16.506 -9.404 -21.461 1.00 91.69 201 THR A N 1
ATOM 1627 C CA . THR A 1 201 ? 17.728 -9.655 -22.243 1.00 91.69 201 THR A CA 1
ATOM 1628 C C . THR A 1 201 ? 17.778 -8.861 -23.543 1.00 91.69 201 THR A C 1
ATOM 1630 O O . THR A 1 201 ? 18.855 -8.692 -24.120 1.00 91.69 201 THR A O 1
ATOM 1633 N N . THR A 1 202 ? 16.637 -8.321 -23.976 1.00 80.12 202 THR A N 1
ATOM 1634 C CA . THR A 1 202 ? 16.499 -7.531 -25.204 1.00 80.12 202 THR A CA 1
ATOM 1635 C C . THR A 1 202 ? 15.804 -6.193 -24.946 1.00 80.12 202 THR A C 1
ATOM 1637 O O . THR A 1 202 ? 15.152 -5.994 -23.920 1.00 80.12 202 THR A O 1
ATOM 1640 N N . ILE A 1 203 ? 15.946 -5.254 -25.888 1.00 78.38 203 ILE A N 1
ATOM 1641 C CA . ILE A 1 203 ? 15.234 -3.970 -25.823 1.00 78.38 203 ILE A CA 1
ATOM 1642 C C . ILE A 1 203 ? 13.718 -4.161 -25.983 1.00 78.38 203 ILE A C 1
ATOM 1644 O O . ILE A 1 203 ? 12.962 -3.553 -25.239 1.00 78.38 203 ILE A O 1
ATOM 1648 N N . ASN A 1 204 ? 13.281 -5.077 -26.853 1.00 78.62 204 ASN A N 1
ATOM 1649 C CA . ASN A 1 204 ? 11.861 -5.358 -27.085 1.00 78.62 204 ASN A CA 1
ATOM 1650 C C . ASN A 1 204 ? 11.181 -5.943 -25.836 1.00 78.62 204 ASN A C 1
ATOM 1652 O O . ASN A 1 204 ? 10.049 -5.591 -25.522 1.00 78.62 204 ASN A O 1
ATOM 1656 N N . GLU A 1 205 ? 11.866 -6.823 -25.096 1.00 78.25 205 GLU A N 1
ATOM 1657 C CA . GLU A 1 205 ? 11.369 -7.318 -23.804 1.00 78.25 205 GLU A CA 1
ATOM 1658 C C . GLU A 1 205 ? 11.197 -6.177 -22.802 1.00 78.25 205 GLU A C 1
ATOM 1660 O O . GLU A 1 205 ? 10.164 -6.088 -22.141 1.00 78.25 2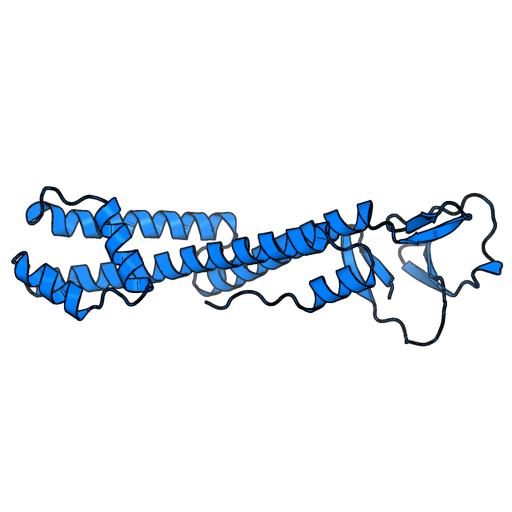05 GLU A O 1
ATOM 1665 N N . LEU A 1 206 ? 12.185 -5.281 -22.721 1.00 76.25 206 LEU A N 1
ATOM 1666 C CA . LEU A 1 206 ? 12.118 -4.119 -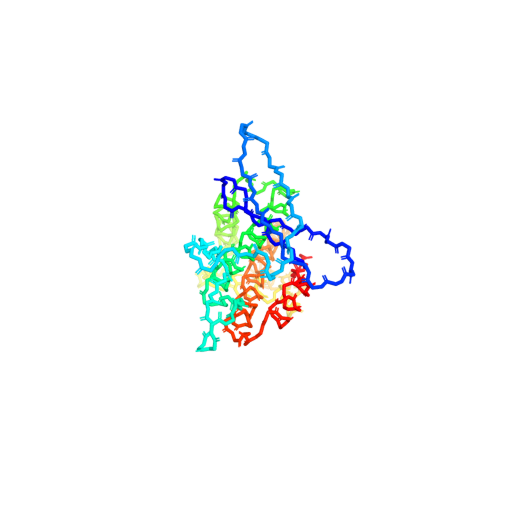21.844 1.00 76.25 206 LEU A CA 1
ATOM 1667 C C . LEU A 1 206 ? 10.958 -3.187 -22.227 1.00 76.25 206 LEU A C 1
ATOM 1669 O O . LEU A 1 206 ? 10.208 -2.764 -21.352 1.00 76.25 206 LEU A O 1
ATOM 1673 N N . GLU A 1 207 ? 10.777 -2.902 -23.516 1.00 76.62 207 GLU A N 1
ATOM 1674 C CA . GLU A 1 207 ? 9.654 -2.105 -24.022 1.00 76.62 207 GLU A CA 1
ATOM 1675 C C . GLU A 1 207 ? 8.307 -2.740 -23.666 1.00 76.62 207 GLU A C 1
ATOM 1677 O O . GLU A 1 207 ? 7.411 -2.057 -23.172 1.00 76.62 207 GLU A O 1
ATOM 1682 N N . ASN A 1 208 ? 8.175 -4.055 -23.848 1.00 76.56 208 ASN A N 1
ATOM 1683 C CA . ASN A 1 208 ? 6.959 -4.778 -23.495 1.00 76.56 208 ASN A CA 1
ATOM 1684 C C . ASN A 1 208 ? 6.650 -4.699 -21.996 1.00 76.56 208 ASN A C 1
ATOM 1686 O O . ASN A 1 208 ? 5.492 -4.507 -21.636 1.00 76.56 208 ASN A O 1
ATOM 1690 N N . ILE A 1 209 ? 7.652 -4.818 -21.121 1.00 80.81 209 ILE A N 1
ATOM 1691 C CA . ILE A 1 209 ? 7.452 -4.673 -19.671 1.00 80.81 209 ILE A CA 1
ATOM 1692 C C . ILE A 1 209 ? 6.941 -3.264 -19.352 1.00 80.81 209 ILE A C 1
ATOM 1694 O O . ILE A 1 209 ? 5.915 -3.118 -18.691 1.00 80.81 209 ILE A O 1
ATOM 1698 N N . LEU A 1 210 ? 7.623 -2.232 -19.858 1.00 80.69 210 LEU A N 1
ATOM 1699 C CA . LEU A 1 210 ? 7.310 -0.834 -19.551 1.00 80.69 210 LEU A CA 1
ATOM 1700 C C . LEU A 1 210 ? 5.933 -0.405 -20.079 1.00 80.69 210 LEU A C 1
ATOM 1702 O O . LEU A 1 210 ? 5.207 0.298 -19.381 1.00 80.69 210 LEU A O 1
ATOM 1706 N N . ASN A 1 211 ? 5.541 -0.867 -21.268 1.00 80.12 211 ASN A N 1
ATOM 1707 C CA . ASN A 1 211 ? 4.249 -0.533 -21.877 1.00 80.12 211 ASN A CA 1
ATOM 1708 C C . ASN A 1 211 ? 3.050 -1.207 -21.188 1.00 80.12 211 ASN A C 1
ATOM 1710 O O . ASN A 1 211 ? 1.912 -0.793 -21.400 1.00 80.12 211 ASN A O 1
ATOM 1714 N N . ASN A 1 212 ? 3.285 -2.245 -20.381 1.00 82.19 212 ASN A N 1
ATOM 1715 C CA . ASN A 1 212 ? 2.230 -3.014 -19.718 1.00 82.19 212 ASN A CA 1
ATOM 1716 C C . ASN A 1 212 ? 2.086 -2.700 -18.221 1.00 82.19 212 ASN A C 1
ATOM 1718 O O . ASN A 1 212 ? 1.325 -3.378 -17.527 1.00 82.19 212 ASN A O 1
ATOM 1722 N N . ILE A 1 213 ? 2.776 -1.673 -17.718 1.00 84.81 213 ILE A N 1
ATOM 1723 C CA . ILE A 1 213 ? 2.655 -1.244 -16.322 1.00 84.81 213 ILE A CA 1
ATOM 1724 C C . ILE A 1 213 ? 1.246 -0.704 -16.070 1.00 84.81 213 ILE A C 1
ATOM 1726 O O . ILE A 1 213 ? 0.786 0.229 -16.729 1.00 84.81 213 ILE A O 1
ATOM 1730 N N . LYS A 1 214 ? 0.563 -1.286 -15.082 1.00 91.31 214 LYS A N 1
ATOM 1731 C CA . LYS A 1 214 ? -0.753 -0.854 -14.606 1.00 91.31 214 LYS A CA 1
ATOM 1732 C C . LYS A 1 214 ? -0.756 -0.871 -13.089 1.00 91.31 214 LYS A C 1
ATOM 1734 O O . LYS A 1 214 ? -0.721 -1.939 -12.483 1.00 91.31 214 LYS A O 1
ATOM 1739 N N . PHE A 1 215 ? -0.782 0.311 -12.486 1.00 90.62 215 PHE A N 1
ATOM 1740 C CA . PHE A 1 215 ? -0.768 0.418 -11.035 1.00 90.62 215 PHE A CA 1
ATOM 1741 C C . PHE A 1 215 ? -2.060 -0.135 -10.409 1.00 90.62 215 PHE A C 1
ATOM 1743 O O . PHE A 1 215 ? -3.140 0.068 -10.974 1.00 90.62 215 PHE A O 1
ATOM 1750 N N . PRO A 1 216 ? -1.971 -0.797 -9.240 1.00 93.06 216 PRO A N 1
ATOM 1751 C CA . PRO A 1 216 ? -3.138 -1.188 -8.457 1.00 93.06 216 PRO A CA 1
ATOM 1752 C C . PRO A 1 216 ? -4.078 -0.008 -8.160 1.00 93.06 216 PRO A C 1
ATOM 1754 O O . PRO A 1 216 ? -3.633 1.110 -7.871 1.00 93.06 216 PRO A O 1
ATOM 1757 N N . GLY A 1 217 ? -5.387 -0.259 -8.218 1.00 90.81 217 GLY A N 1
ATOM 1758 C CA . GLY A 1 217 ? -6.415 0.705 -7.813 1.00 90.81 217 GLY A CA 1
ATOM 1759 C C . GLY A 1 217 ? -6.600 0.762 -6.293 1.00 90.81 217 GLY A C 1
ATOM 1760 O O . GLY A 1 217 ? -6.259 -0.196 -5.602 1.00 90.81 217 GLY A O 1
ATOM 1761 N N . VAL A 1 218 ? -7.148 1.881 -5.804 1.00 86.00 218 VAL A N 1
ATOM 1762 C CA . VAL A 1 218 ? -7.577 2.093 -4.402 1.00 86.00 218 VAL A CA 1
ATOM 1763 C C . VAL A 1 218 ? -8.933 1.460 -4.119 1.00 86.00 218 VAL A C 1
ATOM 1765 O O . VAL A 1 218 ? -9.838 1.600 -4.966 1.00 86.00 218 VAL A O 1
#

Sequence (218 aa):
MIFREDQSGILYQIQIPQDEEDIFLQLQSKGKLKYIKVDPKDLPQTNLHIPLFYKKNKNGNIIFDLSRIKPKAIESVNRQAKGYILNILINKDWGDTYEECIAELQSSATFLETKLLHILKPVKTTLTLSEIREKVALYLAGTYTQANLITELQNLGLTQAKINSYMTLFVQAADVAKLIYWTEQVWDYIAQIETQIKAATTINELENILNNIKFPGV

pLDDT: mean 78.86, std 23.63, range [30.0, 98.06]